Protein AF-X0X531-F1 (afdb_monomer_lite)

InterPro domains:
  IPR029044 Nucleotide-diphospho-sugar transferases [G3DSA:3.90.550.10] (37-246)
  IPR029044 Nucleotide-diphospho-sugar transferases [SSF53448] (25-239)

Secondary structure (DSSP, 8-state):
-HHHHHHHHHHHTT-B-TTSPBPP---TTSHHHHHHHHHHHHTT----SSSHHHHHHHHHHHHHHHT--SEEEE--TTBSS--HHHHHHHHHHHH-TTT--SEEEEE---BSSSB--HIIIIIIHHHHHHHHHHH---HHHHHHHT-S-TT-S-EEEEHHHHHHS---SSTTHHHHHHHHHHHHS-GGGEEEEE--SS--BPPPPP-SS-TTSHHHHHHHHHHHHHHHHHHHTT----HHHHHHHHHHHHHH-

pLDDT: mean 89.72, std 8.33, range [57.16, 98.25]

Sequence (253 aa):
RRDEFEEMCAAFEGVRTMAGEPVTLLWNGGPGMQELYSRLASEGLDAGEDGKGRSAWIAFGYVLSSNLSRVIAVHDCDIRDYDRELLARLCFPIANPNLNYEFAKGYYGRVADRLYGRVTRLFMTPLLRAMKSVLGSIPLLEFLDSFRFPLAGECAMTTDLARSTRIPSDWGLEVGMLAEVYRNCSLKRICQVELVDNYDHKHQDLCEDDVSQGLHRMVSDIGASLIRNLASYGVQFDAGFLHSLRVAYVRLA

Foldseek 3Di:
DVVVQVVVCVVQVPPADPVRHGDDDDDCPDPVNVVVQVVCVVVVNHLDDDDDQSVVVVVLVVCLVVPPDFKDKWADPFWDPDDPLLVVQQCVCVVDVVNQAFKEAEDEFADDVHGDPCCVPQPVLLLLVLCCVLVPDDPLSVQCNPDPCLLHRTMMGTSVLSVQFPQGSDLLRSVSRSLRCVVRDDPSNYYYTHRDHHTDGDDWDDPPPDCCDTPNVSSVRNVVSVVVSVVVVVDDDDPVSVVSSVVSSVVSD

Organism: NCBI:txid412755

Structure (mmCIF, N/CA/C/O backbone):
data_AF-X0X531-F1
#
_entry.id   AF-X0X531-F1
#
loop_
_atom_site.group_PDB
_atom_site.id
_atom_site.type_symbol
_atom_site.label_atom_id
_atom_site.label_alt_id
_atom_site.label_comp_id
_atom_site.label_asym_id
_atom_site.label_entity_id
_atom_site.label_seq_id
_atom_site.pdbx_PDB_ins_code
_atom_site.Cartn_x
_atom_site.Cartn_y
_atom_site.Cartn_z
_atom_site.occupancy
_atom_site.B_iso_or_equiv
_atom_site.auth_seq_id
_atom_site.auth_comp_id
_atom_site.auth_asym_id
_atom_site.auth_atom_id
_atom_site.pdbx_PDB_model_num
ATOM 1 N N . ARG A 1 1 ? 20.649 -10.370 -4.529 1.00 83.00 1 ARG A N 1
ATOM 2 C CA . ARG A 1 1 ? 22.080 -10.646 -4.819 1.00 83.00 1 ARG A CA 1
ATOM 3 C C . ARG A 1 1 ? 22.349 -10.323 -6.298 1.00 83.00 1 ARG A C 1
ATOM 5 O O . ARG A 1 1 ? 21.399 -9.947 -6.975 1.00 83.00 1 ARG A O 1
ATOM 12 N N . ARG A 1 2 ? 23.604 -10.292 -6.778 1.00 90.38 2 ARG A N 1
ATOM 13 C CA . ARG A 1 2 ? 23.912 -9.841 -8.158 1.00 90.38 2 ARG A CA 1
ATOM 14 C C . ARG A 1 2 ? 23.417 -10.832 -9.216 1.00 90.38 2 ARG A C 1
ATOM 16 O O . ARG A 1 2 ? 22.813 -10.419 -10.192 1.00 90.38 2 ARG A O 1
ATOM 23 N N . ASP A 1 3 ? 23.646 -12.110 -8.962 1.00 93.44 3 ASP A N 1
ATOM 24 C CA . ASP A 1 3 ? 23.110 -13.258 -9.695 1.00 93.44 3 ASP A CA 1
ATOM 25 C C . ASP A 1 3 ? 21.587 -13.179 -9.879 1.00 93.44 3 ASP A C 1
ATOM 27 O O . ASP A 1 3 ? 21.107 -13.236 -11.004 1.00 93.44 3 ASP A O 1
ATOM 31 N N . GLU A 1 4 ? 20.833 -12.939 -8.801 1.00 90.50 4 GLU A N 1
ATOM 32 C CA . GLU A 1 4 ? 19.367 -12.789 -8.870 1.00 90.50 4 GLU A CA 1
ATOM 33 C C . GLU A 1 4 ? 18.946 -11.593 -9.746 1.00 90.50 4 GLU A C 1
ATOM 35 O O . GLU A 1 4 ? 17.938 -11.647 -10.445 1.00 90.50 4 GLU A O 1
ATOM 40 N N . PHE A 1 5 ? 19.708 -10.494 -9.724 1.00 92.56 5 PHE A N 1
ATOM 41 C CA . PHE A 1 5 ? 19.427 -9.339 -10.579 1.00 92.56 5 PHE A CA 1
ATOM 42 C C . PHE A 1 5 ? 19.716 -9.638 -12.055 1.00 92.56 5 PHE A C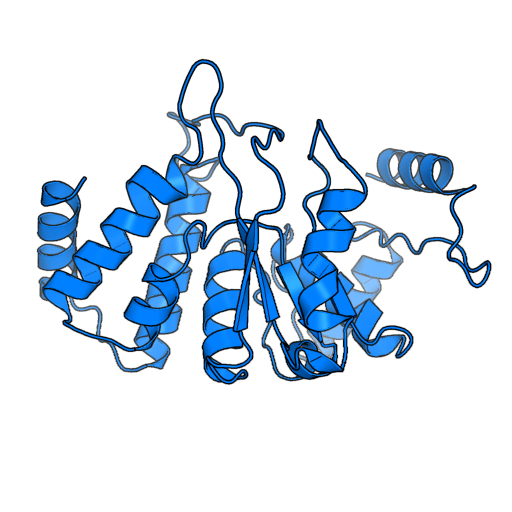 1
ATOM 44 O O . PHE A 1 5 ? 18.922 -9.273 -12.918 1.00 92.56 5 PHE A O 1
ATOM 51 N N . GLU A 1 6 ? 20.824 -10.318 -12.349 1.00 94.75 6 GLU A N 1
ATOM 52 C CA . GLU A 1 6 ? 21.181 -10.739 -13.708 1.00 94.75 6 GLU A CA 1
ATOM 53 C C . GLU A 1 6 ? 20.155 -11.736 -14.275 1.00 94.75 6 GLU A C 1
ATOM 55 O O . GLU A 1 6 ? 19.754 -11.606 -15.432 1.00 94.75 6 GLU A O 1
ATOM 60 N N . GLU A 1 7 ? 19.649 -12.655 -13.447 1.00 95.19 7 GLU A N 1
ATOM 61 C CA . GLU A 1 7 ? 18.548 -13.558 -13.799 1.00 95.19 7 GLU A CA 1
ATOM 62 C C . GLU A 1 7 ? 17.269 -12.786 -14.159 1.00 95.19 7 GLU A C 1
ATOM 64 O O . GLU A 1 7 ? 16.657 -13.050 -15.195 1.00 95.19 7 GLU A O 1
ATOM 69 N N . MET A 1 8 ? 16.889 -11.784 -13.357 1.00 93.56 8 MET A N 1
ATOM 70 C CA . MET A 1 8 ? 15.730 -10.938 -13.666 1.00 93.56 8 MET A CA 1
ATOM 71 C C . MET A 1 8 ? 15.934 -10.130 -14.954 1.00 93.56 8 MET A C 1
ATOM 73 O O . MET A 1 8 ? 15.018 -10.040 -15.769 1.00 93.56 8 MET A O 1
ATOM 77 N N . CYS A 1 9 ? 17.126 -9.575 -15.186 1.00 94.38 9 CYS A N 1
ATOM 78 C CA . CYS A 1 9 ? 17.444 -8.888 -16.440 1.00 94.38 9 CYS A CA 1
ATOM 79 C C . CYS A 1 9 ? 17.244 -9.801 -17.655 1.00 94.38 9 CYS A C 1
ATOM 81 O O . CYS A 1 9 ? 16.613 -9.383 -18.625 1.00 94.38 9 CYS A O 1
ATOM 83 N N . ALA A 1 10 ? 17.717 -11.049 -17.582 1.00 95.56 10 ALA A N 1
ATOM 84 C CA . ALA A 1 10 ? 17.520 -12.033 -18.643 1.00 95.56 10 ALA A CA 1
ATOM 85 C C . ALA A 1 10 ? 16.032 -12.381 -18.834 1.00 95.56 10 ALA A C 1
ATOM 87 O O . ALA A 1 10 ? 15.542 -12.413 -19.962 1.00 95.56 10 ALA A O 1
ATOM 88 N N . ALA A 1 11 ? 15.283 -12.569 -17.742 1.00 94.25 11 ALA A N 1
ATOM 89 C CA . ALA A 1 11 ? 13.854 -12.878 -17.798 1.00 94.25 11 ALA A CA 1
ATOM 90 C C . ALA A 1 11 ? 13.023 -11.772 -18.484 1.00 94.25 11 ALA A C 1
ATOM 92 O O . ALA A 1 11 ? 12.041 -12.069 -19.166 1.00 94.25 11 ALA A O 1
ATOM 93 N N . PHE A 1 12 ? 13.424 -10.504 -18.341 1.00 94.38 12 PHE A N 1
ATOM 94 C CA . PHE A 1 12 ? 12.723 -9.352 -18.920 1.00 94.38 12 PHE A CA 1
ATOM 95 C C . PHE A 1 12 ? 13.335 -8.817 -20.227 1.00 94.38 12 PHE A C 1
ATOM 97 O O . PHE A 1 12 ? 12.789 -7.875 -20.807 1.00 94.38 12 PHE A O 1
ATOM 104 N N . GLU A 1 13 ? 14.409 -9.419 -20.750 1.00 92.94 13 GLU A N 1
ATOM 105 C CA . GLU A 1 13 ? 15.151 -8.912 -21.917 1.00 92.94 13 GLU A CA 1
ATOM 106 C C . GLU A 1 13 ? 14.275 -8.733 -23.167 1.00 92.94 13 GLU A C 1
ATOM 108 O O . GLU A 1 13 ? 14.486 -7.794 -23.935 1.00 92.94 13 GLU A O 1
ATOM 113 N N . GLY A 1 14 ? 13.264 -9.584 -23.367 1.00 93.12 14 GLY A N 1
ATOM 114 C CA . GLY A 1 14 ? 12.325 -9.511 -24.495 1.00 93.12 14 GLY A CA 1
ATOM 115 C C . GLY A 1 14 ? 11.038 -8.725 -24.220 1.00 93.12 14 GLY A C 1
ATOM 116 O O . GLY A 1 14 ? 10.251 -8.496 -25.137 1.00 93.12 14 GLY A O 1
ATOM 117 N N . VAL A 1 15 ? 10.798 -8.307 -22.975 1.00 93.25 15 VAL A N 1
ATOM 118 C CA . VAL A 1 15 ? 9.549 -7.645 -22.582 1.00 93.25 15 VAL A CA 1
ATOM 119 C C . VAL A 1 15 ? 9.623 -6.163 -22.928 1.00 93.25 15 VAL A C 1
ATOM 121 O O . VAL A 1 15 ? 10.581 -5.466 -22.585 1.00 93.25 15 VAL A O 1
ATOM 124 N N . ARG A 1 16 ? 8.609 -5.670 -23.639 1.00 92.62 16 ARG A N 1
ATOM 125 C CA . ARG A 1 16 ? 8.525 -4.278 -24.086 1.00 92.62 16 ARG A CA 1
ATOM 126 C C . ARG A 1 16 ? 7.182 -3.678 -23.717 1.00 92.62 16 ARG A C 1
ATOM 128 O O . ARG A 1 16 ? 6.161 -4.365 -23.707 1.00 92.62 16 ARG A O 1
ATOM 135 N N . THR A 1 17 ? 7.188 -2.380 -23.444 1.00 88.69 17 THR A N 1
ATOM 136 C CA . THR A 1 17 ? 5.955 -1.594 -23.380 1.00 88.69 17 THR A CA 1
ATOM 137 C C . THR A 1 17 ? 5.313 -1.504 -24.767 1.00 88.69 17 THR A C 1
ATOM 139 O O . THR A 1 17 ? 5.951 -1.773 -25.786 1.00 88.69 17 THR A O 1
ATOM 142 N N . MET A 1 18 ? 4.062 -1.043 -24.831 1.00 86.56 18 MET A N 1
ATOM 143 C CA . MET A 1 18 ? 3.390 -0.767 -26.110 1.00 86.56 18 MET A CA 1
ATOM 144 C C . MET A 1 18 ? 4.130 0.272 -26.970 1.00 86.56 18 MET A C 1
ATOM 146 O O . MET A 1 18 ? 3.982 0.266 -28.187 1.00 86.56 18 MET A O 1
ATOM 150 N N . ALA A 1 19 ? 4.926 1.150 -26.349 1.00 87.50 19 ALA A N 1
ATOM 151 C CA . ALA A 1 19 ? 5.756 2.137 -27.037 1.00 87.50 19 ALA A CA 1
ATOM 152 C C . ALA A 1 19 ? 7.124 1.579 -27.480 1.00 87.50 19 ALA A C 1
ATOM 154 O O . ALA A 1 19 ? 7.904 2.299 -28.091 1.00 87.50 19 ALA A O 1
ATOM 155 N N . GLY A 1 20 ? 7.428 0.311 -27.183 1.00 91.94 20 GLY A N 1
ATOM 156 C CA . GLY A 1 20 ? 8.711 -0.315 -27.509 1.00 91.94 20 GLY A CA 1
ATOM 157 C C . GLY A 1 20 ? 9.820 -0.073 -26.481 1.00 91.94 20 GLY A C 1
ATOM 158 O O . GLY A 1 20 ? 10.929 -0.563 -26.678 1.00 91.94 20 GLY A O 1
ATOM 159 N N . GLU A 1 21 ? 9.537 0.622 -25.378 1.00 90.69 21 GLU A N 1
ATOM 160 C CA . GLU A 1 21 ? 10.506 0.839 -24.293 1.00 90.69 21 GLU A CA 1
ATOM 161 C C . GLU A 1 21 ? 10.768 -0.457 -23.501 1.00 90.69 21 GLU A C 1
ATOM 163 O O . GLU A 1 21 ? 9.834 -1.252 -23.313 1.00 90.69 21 GLU A O 1
ATOM 168 N N . PRO A 1 22 ? 12.002 -0.689 -23.016 1.00 92.38 22 PRO A N 1
ATOM 169 C CA . PRO A 1 22 ? 12.329 -1.837 -22.175 1.00 92.38 22 PRO A CA 1
ATOM 170 C C . PRO A 1 22 ? 11.742 -1.711 -20.761 1.00 92.38 22 PRO A C 1
ATOM 172 O O . PRO A 1 22 ? 11.388 -0.628 -20.292 1.00 92.38 22 PRO A O 1
ATOM 175 N N . VAL A 1 23 ? 11.671 -2.839 -20.054 1.00 92.69 23 VAL A N 1
ATOM 176 C CA . VAL A 1 23 ? 11.336 -2.860 -18.624 1.00 92.69 23 VAL A CA 1
ATOM 177 C C . VAL A 1 23 ? 12.472 -2.229 -17.821 1.00 92.69 23 VAL A C 1
ATOM 179 O O . VAL A 1 23 ? 13.644 -2.507 -18.064 1.00 92.69 23 VAL A O 1
ATOM 182 N N . THR A 1 24 ? 12.125 -1.406 -16.832 1.00 92.94 24 THR A N 1
ATOM 183 C CA . THR A 1 24 ? 13.102 -0.904 -15.861 1.00 92.94 24 THR A CA 1
ATOM 184 C C . THR A 1 24 ? 13.147 -1.814 -14.644 1.00 92.94 24 THR A C 1
ATOM 186 O O . THR A 1 24 ? 12.133 -2.020 -13.981 1.00 92.94 24 THR A O 1
ATOM 189 N N . LEU A 1 25 ? 14.339 -2.318 -14.329 1.00 93.62 25 LEU A N 1
ATOM 190 C CA . LEU A 1 25 ? 14.606 -3.112 -13.135 1.00 93.62 25 LEU A CA 1
ATOM 191 C C . LEU A 1 25 ? 15.463 -2.300 -12.161 1.00 93.62 25 LEU A C 1
ATOM 193 O O . LEU A 1 25 ? 16.518 -1.786 -12.529 1.00 93.62 25 LEU A O 1
ATOM 197 N N . LEU A 1 26 ? 15.017 -2.198 -10.909 1.00 93.81 26 LEU A N 1
ATOM 198 C CA . LEU A 1 26 ? 15.729 -1.482 -9.850 1.00 93.81 26 LEU A CA 1
ATOM 199 C C . LEU A 1 26 ? 16.421 -2.483 -8.921 1.00 93.81 26 LEU A C 1
ATOM 201 O O . LEU A 1 26 ? 15.768 -3.203 -8.164 1.00 93.81 26 LEU A O 1
ATOM 205 N N . TRP A 1 27 ? 17.755 -2.521 -8.947 1.00 94.50 27 TRP A N 1
ATOM 206 C CA . TRP A 1 27 ? 18.531 -3.356 -8.030 1.00 94.50 27 TRP A CA 1
ATOM 207 C C . TRP A 1 27 ? 18.800 -2.616 -6.719 1.00 94.50 27 TRP A C 1
ATOM 209 O O . TRP A 1 27 ? 19.840 -1.982 -6.562 1.00 94.50 27 TRP A O 1
ATOM 219 N N . ASN A 1 28 ? 17.879 -2.712 -5.757 1.00 92.25 28 ASN A N 1
ATOM 220 C CA . ASN A 1 28 ? 17.971 -1.982 -4.480 1.00 92.25 28 ASN A CA 1
ATOM 221 C C . ASN A 1 28 ? 19.278 -2.237 -3.705 1.00 92.25 28 ASN A C 1
ATOM 223 O O . ASN A 1 28 ? 19.829 -1.319 -3.105 1.00 92.25 28 ASN A O 1
ATOM 227 N N . GLY A 1 29 ? 19.812 -3.460 -3.748 1.00 91.56 29 GLY A N 1
ATOM 228 C CA . GLY A 1 29 ? 21.106 -3.797 -3.137 1.00 91.56 29 GLY A CA 1
ATOM 229 C C . GLY A 1 29 ? 22.331 -3.470 -4.001 1.00 91.56 29 GLY A C 1
ATOM 230 O O . GLY A 1 29 ? 23.455 -3.731 -3.583 1.00 91.56 29 GLY A O 1
ATOM 231 N N . GLY A 1 30 ? 22.132 -2.960 -5.217 1.00 94.12 30 GLY A N 1
ATOM 232 C CA . GLY A 1 30 ? 23.195 -2.670 -6.172 1.00 94.12 30 GLY A CA 1
ATOM 233 C C . GLY A 1 30 ? 23.947 -1.376 -5.856 1.00 94.12 30 GLY A C 1
ATOM 234 O O . GLY A 1 30 ? 23.397 -0.483 -5.211 1.00 94.12 30 GLY A O 1
ATOM 235 N N . PRO A 1 31 ? 25.187 -1.224 -6.355 1.00 94.81 31 PRO A N 1
ATOM 236 C CA . PRO A 1 31 ? 26.053 -0.094 -6.014 1.00 94.81 31 PRO A CA 1
ATOM 237 C C . PRO A 1 31 ? 25.423 1.269 -6.335 1.00 94.81 31 PRO A C 1
ATOM 239 O O . PRO A 1 31 ? 25.468 2.164 -5.498 1.00 94.81 31 PRO A O 1
ATOM 242 N N . GLY A 1 32 ? 24.758 1.407 -7.488 1.00 93.75 32 GLY A N 1
ATOM 243 C CA . GLY A 1 32 ? 24.090 2.661 -7.860 1.00 93.75 32 GLY A CA 1
ATOM 244 C C . GLY A 1 32 ? 22.930 3.036 -6.930 1.00 93.75 32 GLY A C 1
ATOM 245 O O . GLY A 1 32 ? 22.737 4.209 -6.622 1.00 93.75 32 GLY A O 1
ATOM 246 N N . MET A 1 33 ? 22.190 2.047 -6.418 1.00 94.75 33 MET A N 1
ATOM 247 C CA . MET A 1 33 ? 21.126 2.294 -5.441 1.00 94.75 33 MET A CA 1
ATOM 248 C C . MET A 1 33 ? 21.684 2.627 -4.058 1.00 94.75 33 MET A C 1
ATOM 250 O O . MET A 1 33 ? 21.146 3.503 -3.391 1.00 94.75 33 MET A O 1
ATOM 254 N N . GLN A 1 34 ? 22.784 1.994 -3.642 1.00 95.00 34 GLN A N 1
ATOM 255 C CA . GLN A 1 34 ? 23.463 2.335 -2.386 1.00 95.00 34 GLN A CA 1
ATOM 256 C C . GLN A 1 34 ? 24.021 3.766 -2.406 1.00 95.00 34 GLN A C 1
ATOM 258 O O . GLN A 1 34 ? 23.905 4.496 -1.419 1.00 95.00 34 GLN A O 1
ATOM 263 N N . GLU A 1 35 ? 24.560 4.205 -3.545 1.00 96.19 35 GLU A N 1
ATOM 264 C CA . GLU A 1 35 ? 24.967 5.598 -3.742 1.00 96.19 35 GLU A CA 1
ATOM 265 C C . GLU A 1 35 ? 23.763 6.548 -3.668 1.00 96.19 35 GLU A C 1
ATOM 267 O O . GLU A 1 35 ? 23.822 7.566 -2.976 1.00 96.19 35 GLU A O 1
ATOM 272 N N . LEU A 1 36 ? 22.645 6.199 -4.315 1.00 95.44 36 LEU A N 1
ATOM 273 C CA . LEU A 1 36 ? 21.412 6.982 -4.232 1.00 95.44 36 LEU A CA 1
ATOM 274 C C . LEU A 1 36 ? 20.909 7.101 -2.788 1.00 95.44 36 LEU A C 1
ATOM 276 O O . LEU A 1 36 ? 20.610 8.209 -2.353 1.00 95.44 36 LEU A O 1
ATOM 280 N N . TYR A 1 37 ? 20.860 6.003 -2.028 1.00 95.38 37 TYR A N 1
ATOM 281 C CA . TYR A 1 37 ? 20.475 6.040 -0.614 1.00 95.38 37 TYR A CA 1
ATOM 282 C C . TYR A 1 37 ? 21.390 6.948 0.207 1.00 95.38 37 TYR A C 1
ATOM 284 O O . TYR A 1 37 ? 20.901 7.748 1.001 1.00 95.38 37 TYR A O 1
ATOM 292 N N . SER A 1 38 ? 22.703 6.883 -0.028 1.00 95.31 38 SER A N 1
ATOM 293 C CA . SER A 1 38 ? 23.679 7.737 0.661 1.00 95.31 38 SER A CA 1
ATOM 294 C C . SER A 1 38 ? 23.434 9.222 0.372 1.00 95.31 38 SER A C 1
ATOM 296 O O . SER A 1 38 ? 23.456 10.045 1.286 1.00 95.31 38 SER A O 1
ATOM 298 N N . ARG A 1 39 ? 23.141 9.564 -0.890 1.00 96.12 39 ARG A N 1
ATOM 299 C CA . ARG A 1 39 ? 22.814 10.937 -1.307 1.00 96.12 39 ARG A CA 1
ATOM 300 C C . ARG A 1 39 ? 21.494 11.420 -0.712 1.00 96.12 39 ARG A C 1
ATOM 302 O O . ARG A 1 39 ? 21.415 12.540 -0.222 1.00 96.12 39 ARG A O 1
ATOM 309 N N . LEU A 1 40 ? 20.464 10.580 -0.733 1.00 94.50 40 LEU A N 1
ATOM 310 C CA . LEU A 1 40 ? 19.173 10.897 -0.130 1.00 94.50 40 LEU A CA 1
ATOM 311 C C . LEU A 1 40 ? 19.320 11.166 1.375 1.00 94.50 40 LEU A C 1
ATOM 313 O O . LEU A 1 40 ? 18.828 12.180 1.865 1.00 94.50 40 LEU A O 1
ATOM 317 N N . ALA A 1 41 ? 20.080 10.329 2.084 1.00 94.06 41 ALA A N 1
ATOM 318 C CA . ALA A 1 41 ? 20.372 10.523 3.500 1.00 94.06 41 ALA A CA 1
ATOM 319 C C . ALA A 1 41 ? 21.131 11.837 3.770 1.00 94.06 41 ALA A C 1
ATOM 321 O O . ALA A 1 41 ? 20.785 12.548 4.713 1.00 94.06 41 ALA A O 1
ATOM 322 N N . SER A 1 42 ? 22.111 12.209 2.932 1.00 96.06 42 SER A N 1
ATOM 323 C CA . SER A 1 42 ? 22.837 13.483 3.092 1.00 96.06 42 SER A CA 1
ATOM 324 C C . SER A 1 42 ? 21.964 14.724 2.883 1.00 96.06 42 SER A C 1
ATOM 326 O O . SER A 1 42 ? 22.258 15.771 3.450 1.00 96.06 42 SER A O 1
ATOM 328 N N . GLU A 1 43 ? 20.876 14.597 2.122 1.00 95.88 43 GLU A N 1
ATOM 329 C CA . GLU A 1 43 ? 19.886 15.659 1.886 1.00 95.88 43 GLU A CA 1
ATOM 330 C C . GLU A 1 43 ? 18.721 15.623 2.901 1.00 95.88 43 GLU A C 1
ATOM 332 O O . GLU A 1 43 ? 17.735 16.344 2.758 1.00 95.88 43 GLU A O 1
ATOM 337 N N . GLY A 1 44 ? 18.800 14.773 3.934 1.00 92.81 44 GLY A N 1
ATOM 338 C CA . GLY A 1 44 ? 17.761 14.641 4.962 1.00 92.81 44 GLY A CA 1
ATOM 339 C C . GLY A 1 44 ? 16.525 13.843 4.528 1.00 92.81 44 GLY A C 1
ATOM 340 O O . GLY A 1 44 ? 15.483 13.928 5.177 1.00 92.81 44 GLY A O 1
ATOM 341 N N . LEU A 1 45 ? 16.626 13.065 3.447 1.00 90.38 45 LEU A N 1
ATOM 342 C CA . LEU A 1 45 ? 15.565 12.220 2.894 1.00 90.38 45 LEU A CA 1
ATOM 343 C C . LEU A 1 45 ? 15.879 10.732 3.099 1.00 90.38 45 LEU A C 1
ATOM 345 O O . LEU A 1 45 ? 15.998 9.977 2.138 1.00 90.38 45 LEU A O 1
ATOM 349 N N . ASP A 1 46 ? 16.035 10.295 4.348 1.00 87.75 46 ASP A N 1
ATOM 350 C CA . ASP A 1 46 ? 16.302 8.884 4.640 1.00 87.75 46 ASP A CA 1
ATOM 351 C C . ASP A 1 46 ? 15.165 7.974 4.129 1.00 87.75 46 ASP A C 1
ATOM 353 O O . ASP A 1 46 ? 13.995 8.143 4.482 1.00 87.75 46 ASP A O 1
ATOM 357 N N . ALA A 1 47 ? 15.523 6.999 3.288 1.00 85.44 47 ALA A N 1
ATOM 358 C CA . ALA A 1 47 ? 14.601 6.025 2.709 1.00 85.44 47 ALA A CA 1
ATOM 359 C C . ALA A 1 47 ? 14.245 4.884 3.686 1.00 85.44 47 ALA A C 1
ATOM 361 O O . ALA A 1 47 ? 13.403 4.040 3.366 1.00 85.44 47 ALA A O 1
ATOM 362 N N . GLY A 1 48 ? 14.860 4.857 4.872 1.00 85.50 48 GLY A N 1
ATOM 363 C CA . GLY A 1 48 ? 14.603 3.892 5.935 1.00 85.50 48 GLY A CA 1
ATOM 364 C C . GLY A 1 48 ? 15.368 2.576 5.782 1.00 85.50 48 GLY A C 1
ATOM 365 O O . GLY A 1 48 ? 16.313 2.443 4.996 1.00 85.50 48 GLY A O 1
ATOM 366 N N . GLU A 1 49 ? 14.954 1.583 6.567 1.00 86.25 49 GLU A N 1
ATOM 367 C CA . GLU A 1 49 ? 15.578 0.258 6.606 1.00 86.25 49 GLU A CA 1
ATOM 368 C C . GLU A 1 49 ? 15.325 -0.567 5.337 1.00 86.25 49 GLU A C 1
ATOM 370 O O . GLU A 1 49 ? 14.446 -0.273 4.525 1.00 86.25 49 GLU A O 1
ATOM 375 N N . ASP A 1 50 ? 16.110 -1.631 5.158 1.00 86.19 50 ASP A N 1
ATOM 376 C CA . ASP A 1 50 ? 15.901 -2.557 4.049 1.00 86.19 50 ASP A CA 1
ATOM 377 C C . ASP A 1 50 ? 14.596 -3.342 4.187 1.00 86.19 50 ASP A C 1
ATOM 379 O O . ASP A 1 50 ? 14.265 -3.854 5.257 1.00 86.19 50 ASP A O 1
ATOM 383 N N . GLY A 1 51 ? 13.857 -3.461 3.083 1.00 85.12 51 GLY A N 1
ATOM 384 C CA . GLY A 1 51 ? 12.587 -4.175 3.069 1.00 85.12 51 GLY A CA 1
ATOM 385 C C . GLY A 1 51 ? 11.645 -3.771 1.939 1.00 85.12 51 GLY A C 1
ATOM 386 O O . GLY A 1 51 ? 11.979 -2.981 1.047 1.00 85.12 51 GLY A O 1
ATOM 387 N N . LYS A 1 52 ? 10.430 -4.338 1.993 1.00 84.25 52 LYS A N 1
ATOM 388 C CA . LYS A 1 52 ? 9.360 -4.115 1.007 1.00 84.25 52 LYS A CA 1
ATOM 389 C C . LYS A 1 52 ? 8.971 -2.638 0.924 1.00 84.25 52 LYS A C 1
ATOM 391 O O . LYS A 1 52 ? 8.864 -2.112 -0.178 1.00 84.25 52 LYS A O 1
ATOM 396 N N . GLY A 1 53 ? 8.816 -1.965 2.065 1.00 86.50 53 GLY A N 1
ATOM 397 C CA . GLY A 1 53 ? 8.406 -0.562 2.102 1.00 86.50 53 GLY A CA 1
ATOM 398 C C . GLY A 1 53 ? 9.428 0.376 1.452 1.00 86.50 53 GLY A C 1
ATOM 399 O O . GLY A 1 53 ? 9.055 1.131 0.559 1.00 86.50 53 GLY A O 1
ATOM 400 N N . ARG A 1 54 ? 10.725 0.285 1.790 1.00 90.31 54 ARG A N 1
ATOM 401 C CA . ARG A 1 54 ? 11.784 1.063 1.112 1.00 90.31 54 ARG A CA 1
ATOM 402 C C . ARG A 1 54 ? 11.851 0.775 -0.387 1.00 90.31 54 ARG A C 1
ATOM 404 O O . ARG A 1 54 ? 11.964 1.700 -1.189 1.00 90.31 54 ARG A O 1
ATOM 411 N N . SER A 1 55 ? 11.735 -0.499 -0.767 1.00 91.38 55 SER A N 1
ATOM 412 C CA . SER A 1 55 ? 11.714 -0.911 -2.176 1.00 91.38 55 SER A CA 1
ATOM 413 C C . SER A 1 55 ? 10.540 -0.282 -2.932 1.00 91.38 55 SER A C 1
ATOM 415 O O . SER A 1 55 ? 10.724 0.241 -4.030 1.00 91.38 55 SER A O 1
ATOM 417 N N . ALA A 1 56 ? 9.347 -0.285 -2.330 1.00 91.38 56 ALA A N 1
ATOM 418 C CA . ALA A 1 56 ? 8.171 0.370 -2.884 1.00 91.38 56 ALA A CA 1
ATOM 419 C C . ALA A 1 56 ? 8.378 1.887 -2.968 1.00 91.38 56 ALA A C 1
ATOM 421 O O . ALA A 1 56 ? 8.180 2.463 -4.032 1.00 91.38 56 ALA A O 1
ATOM 422 N N . TRP A 1 57 ? 8.837 2.531 -1.892 1.00 91.81 57 TRP A N 1
ATOM 423 C CA . TRP A 1 57 ? 9.081 3.975 -1.844 1.00 91.81 57 TRP A CA 1
ATOM 424 C C . TRP A 1 57 ? 10.000 4.451 -2.979 1.00 91.81 57 TRP A C 1
ATOM 426 O O . TRP A 1 57 ? 9.668 5.400 -3.693 1.00 91.81 57 TRP A O 1
ATOM 436 N N . ILE A 1 58 ? 11.099 3.730 -3.226 1.00 94.00 58 ILE A N 1
ATOM 437 C CA . ILE A 1 58 ? 11.994 3.990 -4.360 1.00 94.00 58 ILE A CA 1
ATOM 438 C C . ILE A 1 58 ? 11.293 3.792 -5.704 1.00 94.00 58 ILE A C 1
ATOM 440 O O . ILE A 1 58 ? 11.435 4.637 -6.588 1.00 94.00 58 ILE A O 1
ATOM 444 N N . ALA A 1 59 ? 10.528 2.711 -5.875 1.00 94.31 59 ALA A N 1
ATOM 445 C CA . ALA A 1 59 ? 9.806 2.455 -7.119 1.00 94.31 59 ALA A CA 1
ATOM 446 C C . ALA A 1 59 ? 8.786 3.566 -7.426 1.00 94.31 59 ALA A C 1
ATOM 448 O O . ALA A 1 59 ? 8.710 4.041 -8.560 1.00 94.31 59 ALA A O 1
ATOM 449 N N . PHE A 1 60 ? 8.060 4.047 -6.414 1.00 94.62 60 PHE A N 1
ATOM 450 C CA . PHE A 1 60 ? 7.186 5.211 -6.547 1.00 94.62 60 PHE A CA 1
ATOM 451 C C . PHE A 1 60 ? 7.977 6.464 -6.936 1.00 94.62 60 PHE A C 1
ATOM 453 O O . PHE A 1 60 ? 7.592 7.150 -7.882 1.00 94.62 60 PHE A O 1
ATOM 460 N N . GLY A 1 61 ? 9.108 6.738 -6.279 1.00 94.12 61 GLY A N 1
ATOM 461 C CA . GLY A 1 61 ? 9.993 7.854 -6.630 1.00 94.12 61 GLY A CA 1
ATOM 462 C C . GLY A 1 61 ? 10.489 7.794 -8.080 1.00 94.12 61 GLY A C 1
ATOM 463 O O . GLY A 1 61 ? 10.454 8.797 -8.797 1.00 94.12 61 GLY A O 1
ATOM 464 N N . TYR A 1 62 ? 10.876 6.608 -8.554 1.00 95.00 62 TYR A N 1
ATOM 465 C CA . TYR A 1 62 ? 11.247 6.380 -9.949 1.00 95.00 62 TYR A CA 1
ATOM 466 C C . TYR A 1 62 ? 10.089 6.703 -10.905 1.00 95.00 62 TYR A C 1
ATOM 468 O O . TYR A 1 62 ? 10.249 7.509 -11.822 1.00 95.00 62 TYR A O 1
ATOM 476 N N . VAL A 1 63 ? 8.892 6.157 -10.664 1.00 95.62 63 VAL A N 1
ATOM 477 C CA . VAL A 1 63 ? 7.730 6.429 -11.526 1.00 95.62 63 VAL A CA 1
ATOM 478 C C . VAL A 1 63 ? 7.388 7.922 -11.536 1.00 95.62 63 VAL A C 1
ATOM 480 O O . VAL A 1 63 ? 7.185 8.500 -12.605 1.00 95.62 63 VAL A O 1
ATOM 483 N N . LEU A 1 64 ? 7.389 8.573 -10.371 1.00 95.88 64 LEU A N 1
ATOM 484 C CA . LEU A 1 64 ? 7.086 9.999 -10.236 1.00 95.88 64 LEU A CA 1
ATOM 485 C C . LEU A 1 64 ? 8.123 10.909 -10.904 1.00 95.88 64 LEU A C 1
ATOM 487 O O . LEU A 1 64 ? 7.746 11.956 -11.434 1.00 95.88 64 LEU A O 1
ATOM 491 N N . SER A 1 65 ? 9.404 10.532 -10.876 1.00 94.75 65 SER A N 1
ATOM 492 C CA . SER A 1 65 ? 10.488 11.284 -11.524 1.00 94.75 65 SER A CA 1
ATOM 493 C C . SER A 1 65 ? 10.520 11.088 -13.040 1.00 94.75 65 SER A C 1
ATOM 495 O O . SER A 1 65 ? 10.858 12.025 -13.761 1.00 94.75 65 SER A O 1
ATOM 497 N N . SER A 1 66 ? 10.097 9.919 -13.535 1.00 93.38 66 SER A N 1
ATOM 498 C CA . SER A 1 66 ? 10.014 9.647 -14.975 1.00 93.38 66 SER A CA 1
ATOM 499 C C . SER A 1 66 ? 8.985 10.531 -15.691 1.00 93.38 66 SER A C 1
ATOM 501 O O . SER A 1 66 ? 9.157 10.853 -16.862 1.00 93.38 66 SER A O 1
ATOM 503 N N . ASN A 1 67 ? 7.914 10.936 -14.993 1.00 93.25 67 ASN A N 1
ATOM 504 C CA . ASN A 1 67 ? 6.768 11.669 -15.550 1.00 93.25 67 ASN A CA 1
ATOM 505 C C . ASN A 1 67 ? 6.112 10.994 -16.775 1.00 93.25 67 ASN A C 1
ATOM 507 O O . ASN A 1 67 ? 5.459 11.664 -17.572 1.00 93.25 67 ASN A O 1
ATOM 511 N N . LEU A 1 68 ? 6.255 9.671 -16.914 1.00 91.94 68 LEU A N 1
ATOM 512 C CA . LEU A 1 68 ? 5.693 8.908 -18.036 1.00 91.94 68 LEU A CA 1
ATOM 513 C C . LEU A 1 68 ? 4.291 8.360 -17.743 1.00 91.94 68 LEU A C 1
ATOM 515 O O . LEU A 1 68 ? 3.457 8.251 -18.640 1.00 91.94 68 LEU A O 1
ATOM 519 N N . SER A 1 69 ? 4.023 8.011 -16.485 1.00 93.38 69 SER A N 1
ATOM 520 C CA . SER A 1 69 ? 2.799 7.311 -16.089 1.00 93.38 69 SER A CA 1
ATOM 521 C C . SER A 1 69 ? 1.782 8.252 -15.445 1.00 93.38 69 SER A C 1
ATOM 523 O O . SER A 1 69 ? 2.124 9.095 -14.620 1.00 93.38 69 SER A O 1
ATOM 525 N N . ARG A 1 70 ? 0.496 8.066 -15.768 1.00 94.88 70 ARG A N 1
ATOM 526 C CA . ARG A 1 70 ? -0.626 8.701 -15.046 1.00 94.88 70 ARG A CA 1
ATOM 527 C C . ARG A 1 70 ? -1.136 7.845 -13.884 1.00 94.88 70 ARG A C 1
ATOM 529 O O . ARG A 1 70 ? -1.667 8.370 -12.911 1.00 94.88 70 ARG A O 1
ATOM 536 N N . VAL A 1 71 ? -1.008 6.527 -14.010 1.00 96.44 71 VAL A N 1
ATOM 537 C CA . VAL A 1 71 ? -1.517 5.538 -13.056 1.00 96.44 71 VAL A CA 1
ATOM 538 C C . VAL A 1 71 ? -0.364 4.645 -12.626 1.00 96.44 71 VAL A C 1
ATOM 540 O O . VAL A 1 71 ? 0.426 4.212 -13.463 1.00 96.44 71 VAL A O 1
ATOM 543 N N . ILE A 1 72 ? -0.280 4.384 -11.327 1.00 97.12 72 ILE A N 1
ATOM 544 C CA . ILE A 1 72 ? 0.639 3.431 -10.713 1.00 97.12 72 ILE A CA 1
ATOM 545 C C . ILE A 1 72 ? -0.200 2.259 -10.220 1.00 97.12 72 ILE A C 1
ATOM 547 O O . ILE A 1 72 ? -1.184 2.481 -9.521 1.00 97.12 72 ILE A O 1
ATOM 551 N N . ALA A 1 73 ? 0.191 1.035 -10.559 1.00 96.44 73 ALA A N 1
ATOM 552 C CA . ALA A 1 73 ? -0.358 -0.182 -9.974 1.00 96.44 73 ALA A CA 1
ATOM 553 C C . ALA A 1 73 ? 0.767 -0.960 -9.291 1.00 96.44 73 ALA A C 1
ATOM 555 O O . ALA A 1 73 ? 1.873 -1.052 -9.823 1.00 96.44 73 ALA A O 1
ATOM 556 N N . VAL A 1 74 ? 0.479 -1.497 -8.110 1.00 94.25 74 VAL A N 1
ATOM 557 C CA . VAL A 1 74 ? 1.408 -2.277 -7.290 1.00 94.25 74 VAL A CA 1
ATOM 558 C C . VAL A 1 74 ? 0.812 -3.657 -7.096 1.00 94.25 74 VAL A C 1
ATOM 560 O O . VAL A 1 74 ? -0.347 -3.768 -6.701 1.00 94.25 74 VAL A O 1
ATOM 563 N N . HIS A 1 75 ? 1.593 -4.688 -7.400 1.00 92.06 75 HIS A N 1
ATOM 564 C CA . HIS A 1 75 ? 1.239 -6.093 -7.228 1.00 92.06 75 HIS A CA 1
ATOM 565 C C . HIS A 1 75 ? 2.373 -6.797 -6.494 1.00 92.06 75 HIS A C 1
ATOM 567 O O . HIS A 1 75 ? 3.540 -6.428 -6.666 1.00 92.06 75 HIS A O 1
ATOM 573 N N . ASP A 1 76 ? 2.041 -7.831 -5.726 1.00 87.94 76 ASP A N 1
ATOM 574 C CA . ASP A 1 76 ? 3.063 -8.736 -5.225 1.00 87.94 76 ASP A CA 1
ATOM 575 C C . ASP A 1 76 ? 3.662 -9.568 -6.382 1.00 87.94 76 ASP A C 1
ATOM 577 O O . ASP A 1 76 ? 2.988 -9.924 -7.351 1.00 87.94 76 ASP A O 1
ATOM 581 N N . CYS A 1 77 ? 4.960 -9.865 -6.301 1.00 86.81 77 CYS A N 1
ATOM 582 C CA . CYS A 1 77 ? 5.672 -10.645 -7.324 1.00 86.81 77 CYS A CA 1
ATOM 583 C C . CYS A 1 77 ? 5.593 -12.164 -7.093 1.00 86.81 77 CYS A C 1
ATOM 585 O O . CYS A 1 77 ? 6.192 -12.926 -7.846 1.00 86.81 77 CYS A O 1
ATOM 587 N N . ASP A 1 78 ? 4.912 -12.615 -6.037 1.00 84.25 78 ASP A N 1
ATOM 588 C CA . ASP A 1 78 ? 4.823 -14.022 -5.627 1.00 84.25 78 ASP A CA 1
ATOM 589 C C . ASP A 1 78 ? 3.437 -14.646 -5.874 1.00 84.25 78 ASP A C 1
ATOM 591 O O . ASP A 1 78 ? 3.106 -15.694 -5.306 1.00 84.25 78 ASP A O 1
ATOM 595 N N . ILE A 1 79 ? 2.644 -14.011 -6.741 1.00 86.62 79 ILE A N 1
ATOM 596 C CA . ILE A 1 79 ? 1.354 -14.504 -7.232 1.00 86.62 79 ILE A CA 1
ATOM 597 C C . ILE A 1 79 ? 1.605 -15.731 -8.102 1.00 86.62 79 ILE A C 1
ATOM 599 O O . ILE A 1 79 ? 2.347 -15.659 -9.082 1.00 86.62 79 ILE A O 1
ATOM 603 N N . ARG A 1 80 ? 0.982 -16.860 -7.758 1.00 85.00 80 ARG A N 1
ATOM 604 C CA . ARG A 1 80 ? 1.183 -18.117 -8.496 1.00 85.00 80 ARG A CA 1
ATOM 605 C C . ARG A 1 80 ? 0.299 -18.213 -9.730 1.00 85.00 80 ARG A C 1
ATOM 607 O O . ARG A 1 80 ? 0.779 -18.575 -10.799 1.00 85.00 80 ARG A O 1
ATOM 614 N N . ASP A 1 81 ? -0.959 -17.820 -9.583 1.00 82.06 81 ASP A N 1
ATOM 615 C CA . ASP A 1 81 ? -1.981 -17.939 -10.623 1.00 82.06 81 ASP A CA 1
ATOM 616 C C . ASP A 1 81 ? -2.265 -16.568 -11.252 1.00 82.06 81 ASP A C 1
ATOM 618 O O . ASP A 1 81 ? -3.377 -16.042 -11.199 1.00 82.06 81 ASP A O 1
ATOM 622 N N . TYR A 1 82 ? -1.221 -15.930 -11.787 1.00 87.69 82 TYR A N 1
ATOM 623 C CA . TYR A 1 82 ? -1.338 -14.576 -12.325 1.00 87.69 82 TYR A CA 1
ATOM 624 C C . TYR A 1 82 ? -2.127 -14.556 -13.642 1.00 87.69 82 TYR A C 1
ATOM 626 O O . TYR A 1 82 ? -1.675 -15.090 -14.656 1.00 87.69 82 TYR A O 1
ATOM 634 N N . ASP A 1 83 ? -3.258 -13.847 -13.654 1.00 89.12 83 ASP A N 1
ATOM 635 C CA . ASP A 1 83 ? -4.011 -13.525 -14.869 1.00 89.12 83 ASP A CA 1
ATOM 636 C C . ASP A 1 83 ? -3.876 -12.032 -15.216 1.00 89.12 83 ASP A C 1
ATOM 638 O O . ASP A 1 83 ? -3.918 -11.160 -14.346 1.00 89.12 83 ASP A O 1
ATOM 642 N N . ARG A 1 84 ? -3.753 -11.708 -16.510 1.00 90.81 84 ARG A N 1
ATOM 643 C CA . ARG A 1 84 ? -3.697 -10.316 -16.996 1.00 90.81 84 ARG A CA 1
ATOM 644 C C . ARG A 1 84 ? -4.946 -9.507 -16.621 1.00 90.81 84 ARG A C 1
ATOM 646 O O . ARG A 1 84 ? -4.874 -8.283 -16.500 1.00 90.81 84 ARG A O 1
ATOM 653 N N . GLU A 1 85 ? -6.083 -10.175 -16.454 1.00 93.12 85 GLU A N 1
ATOM 654 C CA . GLU A 1 85 ? -7.344 -9.587 -16.024 1.00 93.12 85 GLU A CA 1
ATOM 655 C C . GLU A 1 85 ? -7.229 -8.995 -14.618 1.00 93.12 85 GLU A C 1
ATOM 657 O O . GLU A 1 85 ? -7.825 -7.953 -14.355 1.00 93.12 85 GLU A O 1
ATOM 662 N N . LEU A 1 86 ? -6.392 -9.572 -13.751 1.00 92.56 86 LEU A N 1
ATOM 663 C CA . LEU A 1 86 ? -6.137 -9.062 -12.407 1.00 92.56 86 LEU A CA 1
ATOM 664 C C . LEU A 1 86 ? -5.631 -7.614 -12.451 1.00 92.56 86 LEU A C 1
ATOM 666 O O . LEU A 1 86 ? -6.185 -6.725 -11.800 1.00 92.56 86 LEU A O 1
ATOM 670 N N . LEU A 1 87 ? -4.621 -7.364 -13.289 1.00 93.69 87 LEU A N 1
ATOM 671 C CA . LEU A 1 87 ? -4.075 -6.026 -13.514 1.00 93.69 87 LEU A CA 1
ATOM 672 C C . LEU A 1 87 ? -5.087 -5.109 -14.205 1.00 93.69 87 LEU A C 1
ATOM 674 O O . LEU A 1 87 ? -5.232 -3.947 -13.824 1.00 93.69 87 LEU A O 1
ATOM 678 N N . ALA A 1 88 ? -5.795 -5.619 -15.217 1.00 95.44 88 ALA A N 1
ATOM 679 C CA . ALA A 1 88 ? -6.783 -4.834 -15.949 1.00 95.44 88 ALA A CA 1
ATOM 680 C C . ALA A 1 88 ? -7.911 -4.346 -15.027 1.00 95.44 88 ALA A C 1
ATOM 682 O O . ALA A 1 88 ? -8.231 -3.156 -15.036 1.00 95.44 88 ALA A O 1
ATOM 683 N N . ARG A 1 89 ? -8.459 -5.232 -14.186 1.00 96.00 89 ARG A N 1
ATOM 684 C CA . ARG A 1 89 ? -9.488 -4.916 -13.189 1.00 96.00 89 ARG A CA 1
ATOM 685 C C . ARG A 1 89 ? -8.997 -3.866 -12.202 1.00 96.00 89 ARG A C 1
ATOM 687 O O . ARG A 1 89 ? -9.701 -2.885 -11.980 1.00 96.00 89 ARG A O 1
ATOM 694 N N . LEU A 1 90 ? -7.792 -4.033 -11.651 1.00 96.44 90 LEU A N 1
ATOM 695 C CA . LEU A 1 90 ? -7.238 -3.096 -10.673 1.00 96.44 90 LEU A CA 1
ATOM 696 C C . LEU A 1 90 ? -7.025 -1.693 -11.265 1.00 96.44 90 LEU A C 1
ATOM 698 O O . LEU A 1 90 ? -7.354 -0.690 -10.633 1.00 96.44 90 LEU A O 1
ATOM 702 N N . CYS A 1 91 ? -6.506 -1.619 -12.492 1.00 96.81 91 CYS A N 1
ATOM 703 C CA . CYS A 1 91 ? -6.230 -0.355 -13.169 1.00 96.81 91 CYS A CA 1
ATOM 704 C C . CYS A 1 91 ? -7.493 0.338 -13.691 1.00 96.81 91 CYS A C 1
ATOM 706 O O . CYS A 1 91 ? -7.529 1.568 -13.728 1.00 96.81 91 CYS A O 1
ATOM 708 N N . PHE A 1 92 ? -8.517 -0.408 -14.119 1.00 97.12 92 PHE A N 1
ATOM 709 C CA . PHE A 1 92 ? -9.658 0.131 -14.867 1.00 97.12 92 PHE A CA 1
ATOM 710 C C . PHE A 1 92 ? -10.373 1.320 -14.192 1.00 97.12 92 PHE A C 1
ATOM 712 O O . PHE A 1 92 ? -10.582 2.323 -14.881 1.00 97.12 92 PHE A O 1
ATOM 719 N N . PRO A 1 93 ? -10.687 1.302 -12.877 1.00 97.19 93 PRO A N 1
ATOM 720 C CA . PRO A 1 93 ? -11.337 2.430 -12.205 1.00 97.19 93 PRO A CA 1
ATOM 721 C C . PRO A 1 93 ? -10.548 3.742 -12.276 1.00 97.19 93 PRO A C 1
ATOM 723 O O . PRO A 1 93 ? -11.144 4.815 -12.307 1.00 97.19 93 PRO A O 1
ATOM 726 N N . ILE A 1 94 ? -9.216 3.651 -12.316 1.00 97.00 94 ILE A N 1
ATOM 727 C CA . ILE A 1 94 ? -8.291 4.796 -12.302 1.00 97.00 94 ILE A CA 1
ATOM 728 C C . ILE A 1 94 ? -7.901 5.202 -13.732 1.00 97.00 94 ILE A C 1
ATOM 730 O O . ILE A 1 94 ? -7.726 6.380 -14.069 1.00 97.00 94 ILE A O 1
ATOM 734 N N . ALA A 1 95 ? -7.761 4.205 -14.607 1.00 95.56 95 ALA A N 1
ATOM 735 C CA . ALA A 1 95 ? -7.399 4.367 -16.005 1.00 95.56 95 ALA A CA 1
ATOM 736 C C . ALA A 1 95 ? -8.552 4.959 -16.835 1.00 95.56 95 ALA A C 1
ATOM 738 O O . ALA A 1 95 ? -8.295 5.723 -17.765 1.00 95.56 95 ALA A O 1
ATOM 739 N N . ASN A 1 96 ? -9.807 4.666 -16.487 1.00 95.88 96 ASN A N 1
ATOM 740 C CA . ASN A 1 96 ? -10.973 5.216 -17.167 1.00 95.88 96 ASN A CA 1
ATOM 741 C C . ASN A 1 96 ? -11.303 6.631 -16.647 1.00 95.88 96 ASN A C 1
ATOM 743 O O . ASN A 1 96 ? -11.766 6.769 -15.511 1.00 95.88 96 ASN A O 1
ATOM 747 N N . PRO A 1 97 ? -11.143 7.687 -17.466 1.00 89.56 97 PRO A N 1
ATOM 748 C CA . PRO A 1 97 ? -11.375 9.063 -17.027 1.00 89.56 97 PRO A CA 1
ATOM 749 C C . PRO A 1 97 ? -12.838 9.344 -16.646 1.00 89.56 97 PRO A C 1
ATOM 751 O O . PRO A 1 97 ? -13.098 10.295 -15.920 1.00 89.56 97 PRO A O 1
ATOM 754 N N . ASN A 1 98 ? -13.796 8.516 -17.077 1.00 95.25 98 ASN A N 1
ATOM 755 C CA . ASN A 1 98 ? -15.212 8.712 -16.757 1.00 95.25 98 ASN A CA 1
ATOM 756 C C . ASN A 1 98 ? -15.581 8.277 -15.330 1.00 95.25 98 ASN A C 1
ATOM 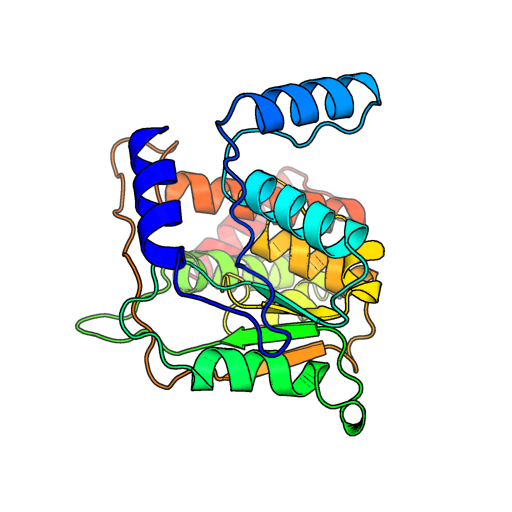758 O O . ASN A 1 98 ? -16.623 8.684 -14.820 1.00 95.25 98 ASN A O 1
ATOM 762 N N . LEU A 1 99 ? -14.755 7.443 -14.688 1.00 95.31 99 LEU A N 1
ATOM 763 C CA . LEU A 1 99 ? -15.040 6.909 -13.352 1.00 95.31 99 LEU A CA 1
ATOM 764 C C . LEU A 1 99 ? -14.492 7.794 -12.224 1.00 95.31 99 LEU A C 1
ATOM 766 O O . LEU A 1 99 ? -14.984 7.723 -11.103 1.00 95.31 99 LEU A O 1
ATOM 770 N N . ASN A 1 100 ? -13.529 8.673 -12.523 1.00 92.81 100 ASN A N 1
ATOM 771 C CA . ASN A 1 100 ? -12.981 9.685 -11.609 1.00 92.81 100 ASN A CA 1
ATOM 772 C C . ASN A 1 100 ? -12.397 9.158 -10.279 1.00 92.81 100 ASN A C 1
ATOM 774 O O . ASN A 1 100 ? -12.177 9.951 -9.357 1.00 92.81 100 ASN A O 1
ATOM 778 N N . TYR A 1 101 ? -12.087 7.864 -10.172 1.00 98.06 101 TYR A N 1
ATOM 779 C CA . TYR A 1 101 ? -11.383 7.315 -9.013 1.00 98.06 101 TYR A CA 1
ATOM 780 C C . TYR A 1 101 ? -9.893 7.686 -9.039 1.00 98.06 101 TYR A C 1
ATOM 782 O O . TYR A 1 101 ? -9.276 7.785 -10.099 1.00 98.06 101 TYR A O 1
ATOM 790 N N . GLU A 1 102 ? -9.317 7.891 -7.856 1.00 97.81 102 GLU A N 1
ATOM 791 C CA . GLU A 1 102 ? -7.886 8.166 -7.663 1.00 97.81 102 GLU A CA 1
ATOM 792 C C . GLU A 1 102 ? -7.152 7.037 -6.953 1.00 97.81 102 GLU A C 1
ATOM 794 O O . GLU A 1 102 ? -5.938 6.943 -7.092 1.00 97.81 102 GLU A O 1
ATOM 799 N N . PHE A 1 103 ? -7.878 6.179 -6.231 1.00 98.25 103 PHE A N 1
ATOM 800 C CA . PHE A 1 103 ? -7.326 5.011 -5.559 1.00 98.25 103 PHE A CA 1
ATOM 801 C C . PHE A 1 103 ? -8.250 3.797 -5.699 1.00 98.25 103 PHE A C 1
ATOM 803 O O . PHE A 1 103 ? -9.468 3.893 -5.518 1.00 98.25 103 PHE A O 1
ATOM 810 N N . ALA A 1 104 ? -7.656 2.644 -5.988 1.00 98.12 104 ALA A N 1
ATOM 811 C CA . ALA A 1 104 ? -8.309 1.346 -6.035 1.00 98.12 104 ALA A CA 1
ATOM 812 C C . ALA A 1 104 ? -7.540 0.363 -5.150 1.00 98.12 104 ALA A C 1
ATOM 814 O O . ALA A 1 104 ? -6.333 0.191 -5.316 1.00 98.12 104 ALA A O 1
ATOM 815 N N . LYS A 1 105 ? -8.239 -0.305 -4.230 1.00 97.50 105 LYS A N 1
ATOM 816 C CA . LYS A 1 105 ? -7.684 -1.406 -3.432 1.00 97.50 105 LYS A CA 1
ATOM 817 C C . LYS A 1 105 ? -8.205 -2.739 -3.953 1.00 97.50 105 LYS A C 1
ATOM 819 O O . LYS A 1 105 ? -9.419 -2.920 -4.064 1.00 97.50 105 LYS A O 1
ATOM 824 N N . GLY A 1 106 ? -7.303 -3.665 -4.248 1.00 95.69 106 GLY A N 1
ATOM 825 C CA . GLY A 1 106 ? -7.666 -5.030 -4.600 1.00 95.69 106 GLY A CA 1
ATOM 826 C C . GLY A 1 106 ? -8.226 -5.796 -3.402 1.00 95.69 106 GLY A C 1
ATOM 827 O O . GLY A 1 106 ? -7.776 -5.618 -2.270 1.00 95.69 106 GLY A O 1
ATOM 828 N N . TYR A 1 107 ? -9.203 -6.662 -3.651 1.00 93.94 107 TYR A N 1
ATOM 829 C CA . TYR A 1 107 ? -9.636 -7.690 -2.711 1.00 93.94 107 TYR A CA 1
ATOM 830 C C . TYR A 1 107 ? -9.920 -9.009 -3.427 1.00 93.94 107 TYR A C 1
ATOM 832 O O . TYR A 1 107 ? -10.222 -9.026 -4.620 1.00 93.94 107 TYR A O 1
ATOM 840 N N . TYR A 1 108 ? -9.813 -10.111 -2.688 1.00 90.44 108 TYR A N 1
ATOM 841 C CA . TYR A 1 108 ? -9.955 -11.464 -3.221 1.00 90.44 108 TYR A CA 1
ATOM 842 C C . TYR A 1 108 ? -10.173 -12.482 -2.099 1.00 90.44 108 TYR A C 1
ATOM 844 O O . TYR A 1 108 ? -9.670 -12.321 -0.985 1.00 90.44 108 TYR A O 1
ATOM 852 N N . GLY A 1 109 ? -10.910 -13.552 -2.395 1.00 85.88 109 GLY A N 1
ATOM 853 C CA . GLY A 1 109 ? -11.004 -14.714 -1.516 1.00 85.88 109 GLY A CA 1
ATOM 854 C C . GLY A 1 109 ? -9.684 -15.487 -1.464 1.00 85.88 109 GLY A C 1
ATOM 855 O O . GLY A 1 109 ? -8.910 -15.483 -2.419 1.00 85.88 109 GLY A O 1
ATOM 856 N N . ARG A 1 110 ? -9.414 -16.156 -0.336 1.00 82.50 110 ARG A N 1
ATOM 857 C CA . ARG A 1 110 ? -8.277 -17.080 -0.202 1.00 82.50 110 ARG A CA 1
ATOM 858 C C . ARG A 1 110 ? -8.692 -18.346 0.524 1.00 82.50 110 ARG A C 1
ATOM 860 O O . ARG A 1 110 ? -8.641 -18.418 1.759 1.00 82.50 110 ARG A O 1
ATOM 867 N N . VAL A 1 111 ? -9.127 -19.324 -0.256 1.00 83.31 111 VAL A N 1
ATOM 868 C CA . VAL A 1 111 ? -9.687 -20.581 0.231 1.00 83.31 111 VAL A CA 1
ATOM 869 C C . VAL A 1 111 ? -9.013 -21.741 -0.491 1.00 83.31 111 VAL A C 1
ATOM 871 O O . VAL A 1 111 ? -9.017 -21.808 -1.716 1.00 83.31 111 VAL A O 1
ATOM 874 N N . ALA A 1 112 ? -8.445 -22.664 0.277 1.00 81.75 112 ALA A N 1
ATOM 875 C CA . ALA A 1 112 ? -8.001 -23.961 -0.227 1.00 81.75 112 ALA A CA 1
ATOM 876 C C . ALA A 1 112 ? -8.491 -25.057 0.733 1.00 81.75 112 ALA A C 1
ATOM 878 O O . ALA A 1 112 ? -9.682 -25.128 1.028 1.00 81.75 112 ALA A O 1
ATOM 879 N N . ASP A 1 113 ? -7.581 -25.858 1.288 1.00 81.75 113 ASP A N 1
ATOM 880 C CA . ASP A 1 113 ? -7.832 -26.771 2.412 1.00 81.75 113 ASP A CA 1
ATOM 881 C C . ASP A 1 113 ? -8.241 -26.033 3.702 1.00 81.75 113 ASP A C 1
ATOM 883 O O . ASP A 1 113 ? -8.860 -26.602 4.600 1.00 81.75 113 ASP A O 1
ATOM 887 N N . ARG A 1 114 ? -7.903 -24.744 3.790 1.00 81.00 114 ARG A N 1
ATOM 888 C CA . ARG A 1 114 ? -8.213 -23.844 4.903 1.00 81.00 114 ARG A CA 1
ATOM 889 C C . ARG A 1 114 ? -8.466 -22.422 4.414 1.00 81.00 114 ARG A C 1
ATOM 891 O O . ARG A 1 114 ? -8.205 -22.070 3.265 1.00 81.00 114 ARG A O 1
ATOM 898 N N . LEU A 1 115 ? -8.943 -21.580 5.329 1.00 82.50 115 LEU A N 1
ATOM 899 C CA . LEU A 1 115 ? -9.061 -20.139 5.113 1.00 82.50 115 LEU A CA 1
ATOM 900 C C . LEU A 1 115 ? -7.732 -19.440 5.430 1.00 82.50 115 LEU A C 1
ATOM 902 O O . LEU A 1 115 ? -7.264 -19.486 6.574 1.00 82.50 115 LEU A O 1
ATOM 906 N N . TYR A 1 116 ? -7.167 -18.731 4.455 1.00 85.81 116 TYR A N 1
ATOM 907 C CA . TYR A 1 116 ? -5.953 -17.928 4.641 1.00 85.81 116 TYR A CA 1
ATOM 908 C C . TYR A 1 116 ? -6.264 -16.508 5.146 1.00 85.81 116 TYR A C 1
ATOM 910 O O . TYR A 1 116 ? -7.377 -16.220 5.590 1.00 85.81 116 TYR A O 1
ATOM 918 N N . GLY A 1 117 ? -5.253 -15.628 5.175 1.00 85.44 117 GLY A N 1
ATOM 919 C CA . GLY A 1 117 ? -5.400 -14.247 5.653 1.00 85.44 117 GLY A CA 1
ATOM 920 C C . GLY A 1 117 ? -5.459 -14.122 7.178 1.00 85.44 117 GLY A C 1
ATOM 921 O O . GLY A 1 117 ? -6.209 -13.300 7.698 1.00 85.44 117 GLY A O 1
ATOM 922 N N . ARG A 1 118 ? -4.689 -14.948 7.907 1.00 87.88 118 ARG A N 1
ATOM 923 C CA . ARG A 1 118 ? -4.676 -14.992 9.385 1.00 87.88 118 ARG A CA 1
ATOM 924 C C . ARG A 1 118 ? -4.487 -13.615 10.020 1.00 87.88 118 ARG A C 1
ATOM 926 O O . ARG A 1 118 ? -5.248 -13.277 10.911 1.00 87.88 118 ARG A O 1
ATOM 933 N N . VAL A 1 119 ? -3.540 -12.805 9.543 1.00 89.38 119 VAL A N 1
ATOM 934 C CA . VAL A 1 119 ? -3.296 -11.464 10.110 1.00 89.38 119 VAL A CA 1
ATOM 935 C C . VAL A 1 119 ? -4.502 -10.554 9.912 1.00 89.38 119 VAL A C 1
ATOM 937 O O . VAL A 1 119 ? -4.918 -9.886 10.848 1.00 89.38 119 VAL A O 1
ATOM 940 N N . THR A 1 120 ? -5.136 -10.574 8.740 1.00 90.19 120 THR A N 1
ATOM 941 C CA . THR A 1 120 ? -6.364 -9.804 8.510 1.00 90.19 120 THR A CA 1
ATOM 942 C C . THR A 1 120 ? -7.496 -10.281 9.421 1.00 90.19 120 THR A C 1
ATOM 944 O O . THR A 1 120 ? -8.093 -9.481 10.134 1.00 90.19 120 THR A O 1
ATOM 947 N N . ARG A 1 121 ? -7.762 -11.592 9.434 1.00 90.25 121 ARG A N 1
ATOM 948 C CA . ARG A 1 121 ? -8.928 -12.194 10.099 1.00 90.25 121 ARG A CA 1
ATOM 949 C C . ARG A 1 121 ? -8.818 -12.262 11.617 1.00 90.25 121 ARG A C 1
ATOM 951 O O . ARG A 1 121 ? -9.817 -12.056 12.292 1.00 90.25 121 ARG A O 1
ATOM 958 N N . LEU A 1 122 ? -7.642 -12.608 12.129 1.00 91.31 122 LEU A N 1
ATOM 959 C CA . LEU A 1 122 ? -7.415 -12.898 13.546 1.00 91.31 122 LEU A CA 1
ATOM 960 C C . LEU A 1 122 ? -6.786 -11.727 14.292 1.00 91.31 122 LEU A C 1
ATOM 962 O O . LEU A 1 122 ? -6.848 -11.727 15.511 1.00 91.31 122 LEU A O 1
ATOM 966 N N . PHE A 1 123 ? -6.194 -10.754 13.588 1.00 92.50 123 PHE A N 1
ATOM 967 C CA . PHE A 1 123 ? -5.558 -9.593 14.210 1.00 92.50 123 PHE A CA 1
ATOM 968 C C . PHE A 1 123 ? -6.164 -8.268 13.747 1.00 92.50 123 PHE A C 1
ATOM 970 O O . PHE A 1 123 ? -6.805 -7.597 14.545 1.00 92.50 123 PHE A O 1
ATOM 977 N N . MET A 1 124 ? -6.031 -7.896 12.472 1.00 93.12 124 MET A N 1
ATOM 978 C CA . MET A 1 124 ? -6.412 -6.564 11.986 1.00 93.12 124 MET A CA 1
ATOM 979 C C . MET A 1 124 ? -7.901 -6.267 12.190 1.00 93.12 124 MET A C 1
ATOM 981 O O . MET A 1 124 ? -8.244 -5.270 12.819 1.00 93.12 124 MET A O 1
ATOM 985 N N . THR A 1 125 ? -8.800 -7.127 11.704 1.00 93.25 125 THR A N 1
ATOM 986 C CA . THR A 1 125 ? -10.247 -6.899 11.835 1.00 93.25 125 THR A CA 1
ATOM 987 C C . THR A 1 125 ? -10.707 -6.915 13.301 1.00 93.25 125 THR A C 1
ATOM 989 O O . THR A 1 125 ? -11.392 -5.969 13.702 1.00 93.25 125 THR A O 1
ATOM 992 N N . PRO A 1 126 ? -10.328 -7.900 14.145 1.00 94.69 126 PRO A N 1
ATOM 993 C CA . PRO A 1 126 ? -10.656 -7.852 15.571 1.00 94.69 126 PRO A CA 1
ATOM 994 C C . PRO A 1 126 ? -10.069 -6.625 16.280 1.00 94.69 126 PRO A C 1
ATOM 996 O O . PRO A 1 126 ? -10.755 -6.023 17.103 1.00 94.69 126 PRO A O 1
ATOM 999 N N . LEU A 1 127 ? -8.849 -6.199 15.931 1.00 94.62 127 LEU A N 1
ATOM 1000 C CA . LEU A 1 127 ? -8.203 -5.017 16.508 1.00 94.62 127 LEU A CA 1
ATOM 1001 C C . LEU A 1 127 ? -8.945 -3.727 16.163 1.00 94.62 127 LEU A C 1
ATOM 1003 O O . LEU A 1 127 ? -9.237 -2.953 17.071 1.00 94.62 127 LEU A O 1
ATOM 1007 N N . LEU A 1 128 ? -9.297 -3.508 14.892 1.00 94.56 128 LEU A N 1
ATOM 1008 C CA . LEU A 1 128 ? -10.071 -2.333 14.474 1.00 94.56 128 LEU A CA 1
ATOM 1009 C C . LEU A 1 128 ? -11.413 -2.269 15.210 1.00 94.56 128 LEU A C 1
ATOM 1011 O O . LEU A 1 128 ? -11.783 -1.222 15.739 1.00 94.56 128 LEU A O 1
ATOM 1015 N N . ARG A 1 129 ? -12.121 -3.400 15.310 1.00 94.19 129 ARG A N 1
ATOM 1016 C CA . ARG A 1 129 ? -13.409 -3.484 16.015 1.00 94.19 129 ARG A CA 1
ATOM 1017 C C . ARG A 1 129 ? -13.267 -3.263 17.518 1.00 94.19 129 ARG A C 1
ATOM 1019 O O . ARG A 1 129 ? -14.086 -2.560 18.106 1.00 94.19 129 ARG A O 1
ATOM 1026 N N . ALA A 1 130 ? -12.220 -3.807 18.135 1.00 95.06 130 ALA A N 1
ATOM 1027 C CA . ALA A 1 130 ? -11.916 -3.573 19.541 1.00 95.06 130 ALA A CA 1
ATOM 1028 C C . ALA A 1 130 ? -11.608 -2.091 19.795 1.00 95.06 130 ALA A C 1
ATOM 1030 O O . ALA A 1 130 ? -12.203 -1.492 20.689 1.00 95.06 130 ALA A O 1
ATOM 1031 N N . MET A 1 131 ? -10.767 -1.468 18.963 1.00 94.00 131 MET A N 1
ATOM 1032 C CA . MET A 1 131 ? -10.476 -0.034 19.038 1.00 94.00 131 MET A CA 1
ATOM 1033 C C . MET A 1 131 ? -11.744 0.805 18.879 1.00 94.00 131 MET A C 1
ATOM 1035 O O . MET A 1 131 ? -11.971 1.688 19.698 1.00 94.00 131 MET A O 1
ATOM 1039 N N . LYS A 1 132 ? -12.615 0.488 17.913 1.00 93.62 132 LYS A N 1
ATOM 1040 C CA . LYS A 1 132 ? -13.922 1.147 17.743 1.00 93.62 132 LYS A CA 1
ATOM 1041 C C . LYS A 1 132 ? -14.816 0.997 18.976 1.00 93.62 132 LYS A C 1
ATOM 1043 O O . LYS A 1 132 ? -15.501 1.940 19.353 1.00 93.62 132 LYS A O 1
ATOM 1048 N N . SER A 1 133 ? -14.797 -0.161 19.637 1.00 93.62 133 SER A N 1
ATOM 1049 C CA . SER A 1 133 ? -15.606 -0.385 20.844 1.00 93.62 133 SER A CA 1
ATOM 1050 C C . SER A 1 133 ? -15.139 0.429 22.056 1.00 93.62 133 SER A C 1
ATOM 1052 O O . SER A 1 133 ? -15.962 0.781 22.896 1.00 93.62 133 SER A O 1
ATOM 1054 N N . VAL A 1 134 ? -13.840 0.738 22.142 1.00 93.31 134 VAL A N 1
ATOM 1055 C CA . VAL A 1 134 ? -13.251 1.480 23.268 1.00 93.31 134 VAL A CA 1
ATOM 1056 C C . VAL A 1 134 ? -13.185 2.985 22.983 1.00 93.31 134 VAL A C 1
ATOM 1058 O O . VAL A 1 134 ? -13.481 3.784 23.863 1.00 93.31 134 VAL A O 1
ATOM 1061 N N . LEU A 1 135 ? -12.811 3.379 21.762 1.00 91.12 135 LEU A N 1
ATOM 1062 C CA . LEU A 1 135 ? -12.642 4.779 21.348 1.00 91.12 135 LEU A CA 1
ATOM 1063 C C . LEU A 1 135 ? -13.924 5.408 20.790 1.00 91.12 135 LEU A C 1
ATOM 1065 O O . LEU A 1 135 ? -13.999 6.626 20.641 1.00 91.12 135 LEU A O 1
ATOM 1069 N N . GLY A 1 136 ? -14.920 4.592 20.446 1.00 88.38 136 GLY A N 1
ATOM 1070 C CA . GLY A 1 136 ? -16.068 5.028 19.664 1.00 88.38 136 GLY A CA 1
ATOM 1071 C C . GLY A 1 136 ? -15.732 5.215 18.181 1.00 88.38 136 GLY A C 1
ATOM 1072 O O . GLY A 1 136 ? -14.739 4.704 17.656 1.00 88.38 136 GLY A O 1
ATOM 1073 N N . SER A 1 137 ? -16.602 5.947 17.485 1.00 87.19 137 SER A N 1
ATOM 1074 C CA . SER A 1 137 ? -16.501 6.167 16.041 1.00 87.19 137 SER A CA 1
ATOM 1075 C C . SER A 1 137 ? -15.411 7.188 15.714 1.00 87.19 137 SER A C 1
ATOM 1077 O O . SER A 1 137 ? -15.645 8.397 15.755 1.00 87.19 137 SER A O 1
ATOM 1079 N N . ILE A 1 138 ? -14.234 6.702 15.324 1.00 92.06 138 ILE A N 1
ATOM 1080 C CA . ILE A 1 138 ? -13.166 7.524 14.744 1.00 92.06 138 ILE A CA 1
ATOM 1081 C C . ILE A 1 138 ? -13.209 7.374 13.219 1.00 92.06 138 ILE A C 1
ATOM 1083 O O . ILE A 1 138 ? -13.107 6.247 12.735 1.00 92.06 138 ILE A O 1
ATOM 1087 N N . PRO A 1 139 ? -13.272 8.472 12.441 1.00 93.19 139 PRO A N 1
ATOM 1088 C CA . PRO A 1 139 ? -13.379 8.403 10.983 1.00 93.19 139 PRO A CA 1
ATOM 1089 C C . PRO A 1 139 ? -12.309 7.543 10.291 1.00 93.19 139 PRO A C 1
ATOM 1091 O O . PRO A 1 139 ? -12.634 6.772 9.393 1.00 93.19 139 PRO A O 1
ATOM 1094 N N . LEU A 1 140 ? -11.051 7.608 10.745 1.00 93.44 140 LEU A N 1
ATOM 1095 C CA . LEU A 1 140 ? -9.980 6.755 10.217 1.00 93.44 140 LEU A CA 1
ATOM 1096 C C . LEU A 1 140 ? -10.226 5.263 10.509 1.00 93.44 140 LEU A C 1
ATOM 1098 O O . LEU A 1 140 ? -9.961 4.426 9.651 1.00 93.44 140 LEU A O 1
ATOM 1102 N N . LEU A 1 141 ? -10.743 4.916 11.693 1.00 94.62 141 LEU A N 1
AT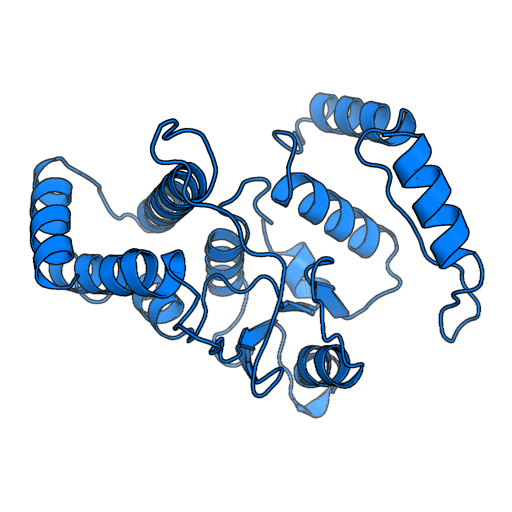OM 1103 C CA . LEU A 1 141 ? -11.072 3.526 12.027 1.00 94.62 141 LEU A CA 1
ATOM 1104 C C . LEU A 1 141 ? -12.236 3.010 11.184 1.00 94.62 141 LEU A C 1
ATOM 1106 O O . LEU A 1 141 ? -12.167 1.889 10.690 1.00 94.62 141 LEU A O 1
ATOM 1110 N N . GLU A 1 142 ? -13.274 3.827 10.988 1.00 94.69 142 GLU A N 1
ATOM 1111 C CA . GLU A 1 142 ? -14.396 3.487 10.106 1.00 94.69 142 GLU A CA 1
ATOM 1112 C C . GLU A 1 142 ? -13.931 3.280 8.665 1.00 94.69 142 GLU A C 1
ATOM 1114 O O . GLU A 1 142 ? -14.323 2.315 8.010 1.00 94.69 142 GLU A O 1
ATOM 1119 N N . PHE A 1 143 ? -13.038 4.148 8.186 1.00 95.88 143 PHE A N 1
ATOM 1120 C CA . PHE A 1 143 ? -12.436 4.010 6.871 1.00 95.88 143 PHE A CA 1
ATOM 1121 C C . PHE A 1 143 ? -11.664 2.692 6.737 1.00 95.88 143 PHE A C 1
ATOM 1123 O O . PHE A 1 143 ? -11.934 1.931 5.811 1.00 95.88 143 PHE A O 1
ATOM 1130 N N . LEU A 1 144 ? -10.750 2.385 7.664 1.00 95.44 144 LEU A N 1
ATOM 1131 C CA . LEU A 1 144 ? -9.941 1.162 7.612 1.00 95.44 144 LEU A CA 1
ATOM 1132 C C . LEU A 1 144 ? -10.793 -0.114 7.732 1.00 95.44 144 LEU A C 1
ATOM 1134 O O . LEU A 1 144 ? -10.553 -1.070 6.997 1.00 95.44 144 LEU A O 1
ATOM 1138 N N . ASP A 1 145 ? -11.800 -0.124 8.612 1.00 94.62 145 ASP A N 1
ATOM 1139 C CA . ASP A 1 145 ? -12.711 -1.264 8.829 1.00 94.62 145 ASP A CA 1
ATOM 1140 C C . ASP A 1 145 ? -13.677 -1.482 7.646 1.00 94.62 145 ASP A C 1
ATOM 1142 O O . ASP A 1 145 ? -14.240 -2.564 7.493 1.00 94.62 145 ASP A O 1
ATOM 1146 N N . SER A 1 146 ? -13.843 -0.486 6.765 1.00 95.00 146 SER A N 1
ATOM 1147 C CA . SER A 1 146 ? -14.652 -0.619 5.543 1.00 95.00 146 SER A CA 1
ATOM 1148 C C . SER A 1 146 ? -13.974 -1.433 4.429 1.00 95.00 146 SER A C 1
ATOM 1150 O O . SER A 1 146 ? -14.640 -1.877 3.484 1.00 95.00 146 SER A O 1
ATOM 1152 N N . PHE A 1 147 ? -12.656 -1.651 4.515 1.00 95.50 147 PHE A N 1
ATOM 1153 C CA . PHE A 1 147 ? -11.936 -2.474 3.547 1.00 95.50 147 PHE A CA 1
ATOM 1154 C C . PHE A 1 147 ? -12.111 -3.952 3.862 1.00 95.50 147 PHE A C 1
ATOM 1156 O O . PHE A 1 147 ? -11.873 -4.399 4.981 1.00 95.50 147 PHE A O 1
ATOM 1163 N N . ARG A 1 148 ? -12.449 -4.746 2.841 1.00 92.56 148 ARG A N 1
ATOM 1164 C CA . ARG A 1 148 ? -12.552 -6.206 2.990 1.00 92.56 148 ARG A CA 1
ATOM 1165 C C . ARG A 1 148 ? -11.193 -6.833 3.310 1.00 92.56 148 ARG A C 1
ATOM 1167 O O . ARG A 1 148 ? -11.107 -7.747 4.122 1.00 92.56 148 ARG A O 1
ATOM 1174 N N . PHE A 1 149 ? -10.137 -6.319 2.676 1.00 91.94 149 PHE A N 1
ATOM 1175 C CA . PHE A 1 149 ? -8.758 -6.785 2.828 1.00 91.94 149 PHE A CA 1
ATOM 1176 C C . PHE A 1 149 ? -7.810 -5.581 2.956 1.00 91.94 149 PHE A C 1
ATOM 1178 O O . PHE A 1 149 ? -7.099 -5.244 2.009 1.00 91.94 149 PHE A O 1
ATOM 1185 N N . PRO A 1 150 ? -7.772 -4.904 4.121 1.00 92.38 150 PRO A N 1
ATOM 1186 C CA . PRO A 1 150 ? -6.942 -3.709 4.312 1.00 92.38 150 PRO A CA 1
ATOM 1187 C C . PRO A 1 150 ? -5.440 -3.986 4.133 1.00 92.38 150 PRO A C 1
ATOM 1189 O O . PRO A 1 150 ? -4.684 -3.087 3.778 1.00 92.38 150 PRO A O 1
ATOM 1192 N N . LEU A 1 151 ? -5.025 -5.241 4.333 1.00 91.06 151 LEU A N 1
ATOM 1193 C CA . LEU A 1 151 ? -3.640 -5.701 4.218 1.00 91.06 151 LEU A CA 1
ATOM 1194 C C . LEU A 1 151 ? -3.299 -6.324 2.852 1.00 91.06 151 LEU A C 1
ATOM 1196 O O . LEU A 1 151 ? -2.227 -6.900 2.720 1.00 91.06 151 LEU A O 1
ATOM 1200 N N . ALA A 1 152 ? -4.193 -6.270 1.855 1.00 89.88 152 ALA A N 1
ATOM 1201 C CA . ALA A 1 152 ? -3.839 -6.710 0.501 1.00 89.88 152 ALA A CA 1
ATOM 1202 C C . ALA A 1 152 ? -2.704 -5.833 -0.057 1.00 89.88 152 ALA A C 1
ATOM 1204 O O . ALA A 1 152 ? -2.723 -4.616 0.153 1.00 89.88 152 ALA A O 1
ATOM 1205 N N . GLY A 1 153 ? -1.734 -6.420 -0.760 1.00 89.44 153 GLY A N 1
ATOM 1206 C CA . GLY A 1 153 ? -0.644 -5.666 -1.393 1.00 89.44 153 GLY A CA 1
ATOM 1207 C C . GLY A 1 153 ? -1.122 -4.877 -2.615 1.00 89.44 153 GLY A C 1
ATOM 1208 O O . GLY A 1 153 ? -0.621 -3.793 -2.913 1.00 89.44 153 GLY A O 1
ATOM 1209 N N . GLU A 1 154 ? -2.160 -5.388 -3.274 1.00 93.50 154 GLU A N 1
ATOM 1210 C CA . GLU A 1 154 ? -2.617 -4.926 -4.575 1.00 93.50 154 GLU A CA 1
ATOM 1211 C C . GLU A 1 154 ? -3.385 -3.611 -4.460 1.00 93.50 154 GLU A C 1
ATOM 1213 O O . GLU A 1 154 ? -4.462 -3.522 -3.854 1.00 93.50 154 GLU A O 1
ATOM 1218 N N . CYS A 1 155 ? -2.840 -2.564 -5.069 1.00 96.12 155 CYS A N 1
ATOM 1219 C CA . CYS A 1 155 ? -3.517 -1.281 -5.193 1.00 96.12 155 CYS A CA 1
ATOM 1220 C C . CYS A 1 155 ? -3.112 -0.549 -6.471 1.00 96.12 155 CYS A C 1
ATOM 1222 O O . CYS A 1 155 ? -2.039 -0.782 -7.026 1.00 96.12 155 CYS A O 1
ATOM 1224 N N . ALA A 1 156 ? -3.973 0.354 -6.927 1.00 97.62 156 ALA A N 1
ATOM 1225 C CA . ALA A 1 156 ? -3.649 1.305 -7.976 1.00 97.62 156 ALA A CA 1
ATOM 1226 C C . ALA A 1 156 ? -4.018 2.722 -7.551 1.00 97.62 156 ALA A C 1
ATOM 1228 O O . ALA A 1 156 ? -4.975 2.931 -6.805 1.00 97.62 156 ALA A O 1
ATOM 1229 N N . MET A 1 157 ? -3.259 3.700 -8.035 1.00 97.69 157 MET A N 1
ATOM 1230 C CA . MET A 1 157 ? -3.495 5.109 -7.754 1.00 97.69 157 MET A CA 1
ATOM 1231 C C . MET A 1 157 ? -3.040 6.024 -8.883 1.00 97.69 157 MET A C 1
ATOM 1233 O O . MET A 1 157 ? -2.230 5.636 -9.726 1.00 97.69 157 MET A O 1
ATOM 1237 N N . THR A 1 158 ? -3.541 7.255 -8.906 1.00 97.62 158 THR A N 1
ATOM 1238 C CA . THR A 1 158 ? -2.995 8.297 -9.783 1.00 97.62 158 THR A CA 1
ATOM 1239 C C . THR A 1 158 ? -1.606 8.723 -9.313 1.00 97.62 158 THR A C 1
ATOM 1241 O O . THR A 1 158 ? -1.287 8.680 -8.123 1.00 97.62 158 THR A O 1
ATOM 1244 N N . THR A 1 159 ? -0.767 9.178 -10.244 1.00 96.94 159 THR A N 1
ATOM 1245 C CA . THR A 1 159 ? 0.518 9.787 -9.882 1.00 96.94 159 THR A CA 1
ATOM 1246 C C . THR A 1 159 ? 0.342 11.059 -9.056 1.00 96.94 159 THR A C 1
ATOM 1248 O O . THR A 1 159 ? 1.156 11.309 -8.173 1.00 96.94 159 THR A O 1
ATOM 1251 N N . ASP A 1 160 ? -0.738 11.816 -9.258 1.00 95.81 160 ASP A N 1
ATOM 1252 C CA . ASP A 1 160 ? -1.060 12.991 -8.438 1.00 95.81 160 ASP A CA 1
ATOM 1253 C C . ASP A 1 160 ? -1.317 12.619 -6.972 1.00 95.81 160 ASP A C 1
ATOM 1255 O O . ASP A 1 160 ? -0.719 13.214 -6.070 1.00 95.81 160 ASP A O 1
ATOM 1259 N N . LEU A 1 161 ? -2.118 11.574 -6.720 1.00 96.75 161 LEU A N 1
ATOM 1260 C CA . LEU A 1 161 ? -2.328 11.072 -5.364 1.00 96.75 161 LEU A CA 1
ATOM 1261 C C . LEU A 1 161 ? -1.008 10.580 -4.761 1.00 96.75 161 LEU A C 1
ATOM 1263 O O . LEU A 1 161 ? -0.681 10.948 -3.632 1.00 96.75 161 LEU A O 1
ATOM 1267 N N . ALA A 1 162 ? -0.207 9.834 -5.526 1.00 96.00 162 ALA A N 1
ATOM 1268 C CA . ALA A 1 162 ? 1.098 9.359 -5.073 1.00 96.00 162 ALA A CA 1
ATOM 1269 C C . ALA A 1 162 ? 2.046 10.507 -4.668 1.00 96.00 162 ALA A C 1
ATOM 1271 O O . ALA A 1 162 ? 2.724 10.387 -3.652 1.00 96.00 162 ALA A O 1
ATOM 1272 N N . ARG A 1 163 ? 2.061 11.646 -5.383 1.00 94.19 163 ARG A N 1
ATOM 1273 C CA . ARG A 1 163 ? 2.879 12.826 -5.011 1.00 94.19 163 ARG A CA 1
ATOM 1274 C C . ARG A 1 163 ? 2.466 13.449 -3.677 1.00 94.19 163 ARG A C 1
ATOM 1276 O O . ARG A 1 163 ? 3.310 14.000 -2.978 1.00 94.19 163 ARG A O 1
ATOM 1283 N N . SER A 1 164 ? 1.178 13.392 -3.344 1.00 92.50 164 SER A N 1
ATOM 1284 C CA . SER A 1 164 ? 0.636 13.934 -2.088 1.00 92.50 164 SER A CA 1
ATOM 1285 C C . SER A 1 164 ? 0.688 12.949 -0.910 1.00 92.50 164 SER A C 1
ATOM 1287 O O . SER A 1 164 ? 0.465 13.338 0.233 1.00 92.50 164 SER A O 1
ATOM 1289 N N . THR A 1 165 ? 1.015 11.683 -1.173 1.00 91.44 165 THR A N 1
ATOM 1290 C CA . THR A 1 165 ? 1.002 10.589 -0.195 1.00 91.44 165 THR A CA 1
ATOM 1291 C C . THR A 1 165 ? 2.398 10.384 0.392 1.00 91.44 165 THR A C 1
ATOM 1293 O O . THR A 1 165 ? 3.359 10.151 -0.340 1.00 91.44 165 THR A O 1
ATOM 1296 N N . ARG A 1 166 ? 2.534 10.396 1.725 1.00 88.00 166 ARG A N 1
ATOM 1297 C CA . ARG A 1 166 ? 3.789 9.994 2.388 1.00 88.00 166 ARG A CA 1
ATOM 1298 C C . ARG A 1 166 ? 3.863 8.475 2.489 1.00 88.00 166 ARG A C 1
ATOM 1300 O O . ARG A 1 166 ? 3.488 7.889 3.498 1.00 88.00 166 ARG A O 1
ATOM 1307 N N . ILE A 1 167 ? 4.328 7.840 1.421 1.00 83.75 167 ILE A N 1
ATOM 1308 C CA . ILE A 1 167 ? 4.426 6.379 1.329 1.00 83.75 167 ILE A CA 1
ATOM 1309 C C . ILE A 1 167 ? 5.327 5.845 2.461 1.00 83.75 167 ILE A C 1
ATOM 1311 O O . ILE A 1 167 ? 6.495 6.231 2.519 1.00 83.75 167 ILE A O 1
ATOM 1315 N N . PRO A 1 168 ? 4.818 4.985 3.365 1.00 79.81 168 PRO A N 1
ATOM 1316 C CA . PRO A 1 168 ? 5.635 4.405 4.428 1.00 79.81 168 PRO A CA 1
ATOM 1317 C C . PRO A 1 168 ? 6.724 3.485 3.867 1.00 79.81 168 PRO A C 1
ATOM 1319 O O . PRO A 1 168 ? 6.485 2.751 2.909 1.00 79.81 168 PRO A O 1
ATOM 1322 N N . SER A 1 169 ? 7.902 3.477 4.489 1.00 71.25 169 SER A N 1
ATOM 1323 C CA . SER A 1 169 ? 9.018 2.600 4.108 1.00 71.25 169 SER A CA 1
ATOM 1324 C C . SER A 1 169 ? 9.119 1.308 4.938 1.00 71.25 169 SER A C 1
ATOM 1326 O O . SER A 1 169 ? 9.968 0.464 4.649 1.00 71.25 169 SER A O 1
ATOM 1328 N N . ASP A 1 170 ? 8.232 1.104 5.919 1.00 69.50 170 ASP A N 1
ATOM 1329 C CA . ASP A 1 170 ? 8.194 -0.065 6.810 1.00 69.50 170 ASP A CA 1
ATOM 1330 C C . ASP A 1 170 ? 7.127 -1.112 6.401 1.00 69.50 170 ASP A C 1
ATOM 1332 O O . ASP A 1 170 ? 6.443 -0.980 5.386 1.00 69.50 170 ASP A O 1
ATOM 1336 N N . TRP A 1 171 ? 6.974 -2.185 7.189 1.00 61.50 171 TRP A N 1
ATOM 1337 C CA . TRP A 1 171 ? 5.921 -3.208 7.012 1.00 61.50 171 TRP A CA 1
ATOM 1338 C C . TRP A 1 171 ? 4.511 -2.709 7.353 1.00 61.50 171 TRP A C 1
ATOM 1340 O O . TRP A 1 171 ? 3.526 -3.414 7.147 1.00 61.50 171 TRP A O 1
ATOM 1350 N N . GLY A 1 172 ? 4.399 -1.483 7.861 1.00 68.00 172 GLY A N 1
ATOM 1351 C CA . GLY A 1 172 ? 3.149 -0.757 7.948 1.00 68.00 172 GLY A CA 1
ATOM 1352 C C . GLY A 1 172 ? 2.723 -0.158 6.609 1.00 68.00 172 GLY A C 1
ATOM 1353 O O . GLY A 1 172 ? 1.750 0.591 6.619 1.00 68.00 172 GLY A O 1
ATOM 1354 N N . LEU A 1 173 ? 3.411 -0.456 5.495 1.00 80.81 173 LEU A N 1
ATOM 1355 C CA . LEU A 1 173 ? 3.129 0.055 4.151 1.00 80.81 173 LEU A CA 1
ATOM 1356 C C . LEU A 1 173 ? 1.641 -0.005 3.810 1.00 80.81 173 LEU A C 1
ATOM 1358 O O . LEU A 1 173 ? 1.074 1.015 3.441 1.00 80.81 173 LEU A O 1
ATOM 1362 N N . GLU A 1 174 ? 0.983 -1.153 3.951 1.00 87.19 174 GLU A N 1
ATOM 1363 C CA . GLU A 1 174 ? -0.401 -1.317 3.508 1.00 87.19 174 GLU A CA 1
ATOM 1364 C C . GLU A 1 174 ? -1.378 -0.467 4.341 1.00 87.19 174 GLU A C 1
ATOM 1366 O O . GLU A 1 174 ? -2.237 0.216 3.779 1.00 87.19 174 GLU A O 1
ATOM 1371 N N . VAL A 1 175 ? -1.228 -0.451 5.672 1.00 87.75 175 VAL A N 1
ATOM 1372 C CA . VAL A 1 175 ? -2.090 0.337 6.577 1.00 87.75 175 VAL A CA 1
ATOM 1373 C C . VAL A 1 175 ? -1.760 1.823 6.515 1.00 87.75 175 VAL A C 1
ATOM 1375 O O . VAL A 1 175 ? -2.662 2.658 6.466 1.00 87.75 175 VAL A O 1
ATOM 1378 N N . GLY A 1 176 ? -0.476 2.164 6.497 1.00 89.62 176 GLY A N 1
ATOM 1379 C CA . GLY A 1 176 ? -0.006 3.535 6.392 1.00 89.62 176 GLY A CA 1
ATOM 1380 C C . GLY A 1 176 ? -0.381 4.144 5.045 1.00 89.62 176 GLY A C 1
ATOM 1381 O O . GLY A 1 176 ? -0.871 5.265 5.024 1.00 89.62 176 GLY A O 1
ATOM 1382 N N . MET A 1 177 ? -0.296 3.386 3.947 1.00 92.06 177 MET A N 1
ATOM 1383 C CA . MET A 1 177 ? -0.813 3.801 2.640 1.00 92.06 177 MET A CA 1
ATOM 1384 C C . MET A 1 177 ? -2.303 4.132 2.718 1.00 92.06 177 MET A C 1
ATOM 1386 O O . MET A 1 177 ? -2.711 5.196 2.270 1.00 92.06 177 MET A O 1
ATOM 1390 N N . LEU A 1 178 ? -3.127 3.268 3.320 1.00 94.81 178 LEU A N 1
ATOM 1391 C CA . LEU A 1 178 ? -4.553 3.561 3.487 1.00 94.81 178 LEU A CA 1
ATOM 1392 C C . LEU A 1 178 ? -4.783 4.822 4.334 1.00 94.81 178 LEU A C 1
ATOM 1394 O O . LEU A 1 178 ? -5.630 5.643 3.987 1.00 94.81 178 LEU A O 1
ATOM 1398 N N . ALA A 1 179 ? -4.015 5.021 5.405 1.00 93.31 179 ALA A N 1
ATOM 1399 C CA . ALA A 1 179 ? -4.115 6.223 6.227 1.00 93.31 179 ALA A CA 1
ATOM 1400 C C . ALA A 1 179 ? -3.694 7.504 5.477 1.00 93.31 179 ALA A C 1
ATOM 1402 O O . ALA A 1 179 ? -4.300 8.556 5.680 1.00 93.31 179 ALA A O 1
ATOM 1403 N N . GLU A 1 180 ? -2.694 7.430 4.596 1.00 93.75 180 GLU A N 1
ATOM 1404 C CA . GLU A 1 180 ? -2.298 8.529 3.706 1.00 93.75 180 GLU A CA 1
ATOM 1405 C C . GLU A 1 180 ? -3.350 8.803 2.630 1.00 93.75 180 GLU A C 1
ATOM 1407 O O . GLU A 1 180 ? -3.697 9.957 2.387 1.00 93.75 180 GLU A O 1
ATOM 1412 N N . VAL A 1 181 ? -3.904 7.758 2.015 1.00 95.88 181 VAL A N 1
ATOM 1413 C CA . VAL A 1 181 ? -4.995 7.879 1.041 1.00 95.88 181 VAL A CA 1
ATOM 1414 C C . VAL A 1 181 ? -6.206 8.536 1.695 1.00 95.88 181 VAL A C 1
ATOM 1416 O O . VAL A 1 181 ? -6.785 9.448 1.119 1.00 95.88 181 VAL A O 1
ATOM 1419 N N . TYR A 1 182 ? -6.552 8.147 2.922 1.00 95.56 182 TYR A N 1
ATOM 1420 C CA . TYR A 1 182 ? -7.623 8.788 3.683 1.00 95.56 182 TYR A CA 1
ATOM 1421 C C . TYR A 1 182 ? -7.369 10.286 3.926 1.00 95.56 182 TYR A C 1
ATOM 1423 O O . TYR A 1 182 ? -8.310 11.077 3.933 1.00 95.56 182 TYR A O 1
ATOM 1431 N N . ARG A 1 183 ? -6.104 10.692 4.100 1.00 93.56 183 ARG A N 1
ATOM 1432 C CA . ARG A 1 183 ? -5.722 12.102 4.297 1.00 93.56 183 ARG A CA 1
ATOM 1433 C C . ARG A 1 183 ? -5.749 12.922 3.015 1.00 93.56 183 ARG A C 1
ATOM 1435 O O . ARG A 1 183 ? -6.100 14.096 3.067 1.00 93.56 183 ARG A O 1
ATOM 1442 N N . ASN A 1 184 ? -5.372 12.316 1.894 1.00 95.62 184 ASN A N 1
ATOM 1443 C CA . ASN A 1 184 ? -5.096 13.040 0.654 1.00 95.62 184 ASN A CA 1
ATOM 1444 C C . ASN A 1 184 ? -6.146 12.820 -0.446 1.00 95.62 184 ASN A C 1
ATOM 1446 O O . ASN A 1 184 ? -6.128 13.519 -1.454 1.00 95.62 184 ASN A O 1
ATOM 1450 N N . CYS A 1 185 ? -7.078 11.881 -0.266 1.00 96.44 185 CYS A N 1
ATOM 1451 C CA . CYS A 1 185 ? -8.085 11.531 -1.260 1.00 96.44 185 CYS A CA 1
ATOM 1452 C C . CYS A 1 185 ? -9.505 11.645 -0.693 1.00 96.44 185 CYS A C 1
ATOM 1454 O O . CYS A 1 185 ? -9.800 11.241 0.431 1.00 96.44 185 CYS A O 1
ATOM 1456 N N . SER A 1 186 ? -10.431 12.159 -1.506 1.00 96.44 186 SER A N 1
ATOM 1457 C CA . SER A 1 186 ? -11.852 12.136 -1.159 1.00 96.44 186 SER A CA 1
ATOM 1458 C C . SER A 1 186 ? -12.368 10.698 -1.116 1.00 96.44 186 SER A C 1
ATOM 1460 O O . SER A 1 186 ? -12.164 9.943 -2.063 1.00 96.44 186 SER A O 1
ATOM 1462 N N . LEU A 1 187 ? -13.156 10.351 -0.092 1.00 96.62 187 LEU A N 1
ATOM 1463 C CA . LEU A 1 187 ? -13.789 9.028 0.029 1.00 96.62 187 LEU A CA 1
ATOM 1464 C C . LEU A 1 187 ? -14.580 8.608 -1.221 1.00 96.62 187 LEU A C 1
ATOM 1466 O O . LEU A 1 187 ? -14.632 7.430 -1.552 1.00 96.62 187 LEU A O 1
ATOM 1470 N N . LYS A 1 188 ? -15.165 9.567 -1.953 1.00 96.81 188 LYS A N 1
ATOM 1471 C CA . LYS A 1 188 ? -15.917 9.301 -3.194 1.00 96.81 188 LYS A CA 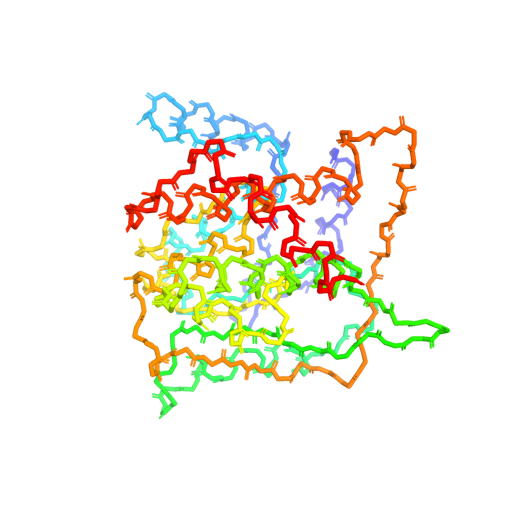1
ATOM 1472 C C . LYS A 1 188 ? -15.029 8.889 -4.373 1.00 96.81 188 LYS A C 1
ATOM 1474 O O . LYS A 1 188 ? -15.544 8.385 -5.363 1.00 96.81 188 LYS A O 1
ATOM 1479 N N . ARG A 1 189 ? -13.719 9.129 -4.278 1.00 97.62 189 ARG A N 1
ATOM 1480 C CA . ARG A 1 189 ? -12.705 8.811 -5.295 1.00 97.62 189 ARG A CA 1
ATOM 1481 C C . ARG A 1 189 ? -11.880 7.576 -4.922 1.00 97.62 189 ARG A C 1
ATOM 1483 O O . ARG A 1 189 ? -10.905 7.264 -5.603 1.00 97.62 189 ARG A O 1
ATOM 1490 N N . ILE A 1 190 ? -12.310 6.844 -3.896 1.00 98.19 190 ILE A N 1
ATOM 1491 C CA . ILE A 1 190 ? -11.719 5.587 -3.441 1.00 98.19 190 ILE A CA 1
ATOM 1492 C C . ILE A 1 190 ? -12.665 4.437 -3.795 1.00 98.19 190 ILE A C 1
ATOM 1494 O O . ILE A 1 190 ? -13.871 4.524 -3.567 1.00 98.19 190 ILE A O 1
ATOM 1498 N N . CYS A 1 191 ? -12.123 3.345 -4.331 1.00 97.69 191 CYS A N 1
ATOM 1499 C CA . CYS A 1 191 ? -12.887 2.134 -4.618 1.00 97.69 191 CYS A CA 1
ATOM 1500 C C . CYS A 1 191 ? -12.157 0.856 -4.182 1.00 97.69 191 CYS A C 1
ATOM 1502 O O . CYS A 1 191 ? -10.955 0.849 -3.909 1.00 97.69 191 CYS A O 1
ATOM 1504 N N . GLN A 1 192 ? -12.916 -0.238 -4.116 1.00 97.69 192 GLN A N 1
ATOM 1505 C CA . GLN A 1 192 ? -12.412 -1.590 -3.897 1.00 97.69 192 GLN A CA 1
ATOM 1506 C C . GLN A 1 192 ? -12.764 -2.443 -5.119 1.00 97.69 192 GLN A C 1
ATOM 1508 O O . GLN A 1 192 ? -13.903 -2.393 -5.585 1.00 97.69 192 GLN A O 1
ATOM 1513 N N . VAL A 1 193 ? -11.815 -3.236 -5.613 1.00 96.62 193 VAL A N 1
ATOM 1514 C CA . VAL A 1 193 ? -11.974 -4.056 -6.823 1.00 96.62 193 VAL A CA 1
ATOM 1515 C C . VAL A 1 193 ? -11.771 -5.528 -6.495 1.00 96.62 193 VAL A C 1
ATOM 1517 O O . VAL A 1 193 ? -10.751 -5.891 -5.914 1.00 96.62 193 VAL A O 1
ATOM 1520 N N . GLU A 1 194 ? -12.732 -6.367 -6.885 1.00 94.81 194 GLU A N 1
ATOM 1521 C CA . GLU A 1 194 ? -12.560 -7.817 -6.816 1.00 94.81 194 GLU A CA 1
ATOM 1522 C C . GLU A 1 194 ? -11.607 -8.249 -7.919 1.00 94.81 194 GLU A C 1
ATOM 1524 O O . GLU A 1 194 ? -11.887 -8.066 -9.107 1.00 94.81 194 GLU A O 1
ATOM 1529 N N . LEU A 1 195 ? -10.465 -8.792 -7.525 1.00 91.88 195 LEU A N 1
ATOM 1530 C CA . LEU A 1 195 ? -9.410 -9.124 -8.466 1.00 91.88 195 LEU A CA 1
ATOM 1531 C C . LEU A 1 195 ? -9.655 -10.471 -9.132 1.00 91.88 195 LEU A C 1
ATOM 1533 O O . LEU A 1 195 ? -9.637 -10.554 -10.356 1.00 91.88 195 LEU A O 1
ATOM 1537 N N . VAL A 1 196 ? -9.919 -11.493 -8.325 1.00 87.69 196 VAL A N 1
ATOM 1538 C CA . VAL A 1 196 ? -10.127 -12.879 -8.749 1.00 87.69 196 VAL A CA 1
ATOM 1539 C C . VAL A 1 196 ? -10.988 -13.613 -7.724 1.00 87.69 196 VAL A C 1
ATOM 1541 O O . VAL A 1 196 ? -11.048 -13.208 -6.560 1.00 87.69 196 VAL A O 1
ATOM 1544 N N . ASP A 1 197 ? -11.591 -14.723 -8.148 1.00 82.25 197 ASP A N 1
ATOM 1545 C CA . ASP A 1 197 ? -12.443 -15.561 -7.297 1.00 82.25 197 ASP A CA 1
ATOM 1546 C C . ASP A 1 197 ? -11.652 -16.195 -6.139 1.00 82.25 197 ASP A C 1
ATOM 1548 O O . ASP A 1 197 ? -12.090 -16.181 -4.986 1.00 82.25 197 ASP A O 1
ATOM 1552 N N . ASN A 1 198 ? -10.460 -16.728 -6.431 1.00 82.62 198 ASN A N 1
ATOM 1553 C CA . ASN A 1 198 ? -9.557 -17.304 -5.438 1.00 82.62 198 ASN A CA 1
ATOM 1554 C C . ASN A 1 198 ? -8.107 -16.933 -5.751 1.00 82.62 198 ASN A C 1
ATOM 1556 O O . ASN A 1 198 ? -7.645 -17.126 -6.872 1.00 82.62 198 ASN A O 1
ATOM 1560 N N . TYR A 1 199 ? -7.399 -16.409 -4.757 1.00 79.88 199 TYR A N 1
ATOM 1561 C CA . TYR A 1 199 ? -6.039 -15.903 -4.910 1.00 79.88 199 TYR A CA 1
ATOM 1562 C C . TYR A 1 199 ? -5.035 -16.775 -4.154 1.00 79.88 199 TYR A C 1
ATOM 1564 O O . TYR A 1 199 ? -5.166 -16.961 -2.938 1.00 79.88 199 TYR A O 1
ATOM 1572 N N . ASP A 1 200 ? -4.008 -17.265 -4.853 1.00 74.25 200 ASP A N 1
ATOM 1573 C CA . ASP A 1 200 ? -2.885 -17.985 -4.249 1.00 74.25 200 ASP A CA 1
ATOM 1574 C C . ASP A 1 200 ? -1.545 -17.262 -4.457 1.00 74.25 200 ASP A C 1
ATOM 1576 O O . ASP A 1 200 ? -1.200 -16.799 -5.546 1.00 74.25 200 ASP A O 1
ATOM 1580 N N . HIS A 1 201 ? -0.766 -17.199 -3.380 1.00 75.50 201 HIS A N 1
ATOM 1581 C CA . HIS A 1 201 ? 0.579 -16.629 -3.351 1.00 75.50 201 HIS A CA 1
ATOM 1582 C C . HIS A 1 201 ? 1.457 -17.395 -2.352 1.00 75.50 201 HIS A C 1
ATOM 1584 O O . HIS A 1 201 ? 1.005 -18.338 -1.684 1.00 75.50 201 HIS A O 1
ATOM 1590 N N . LYS A 1 202 ? 2.735 -17.031 -2.222 1.00 68.12 202 LYS A N 1
ATOM 1591 C CA . LYS A 1 202 ? 3.640 -17.736 -1.309 1.00 68.12 202 LYS A CA 1
ATOM 1592 C C . LYS A 1 202 ? 3.236 -17.531 0.156 1.00 68.12 202 LYS A C 1
ATOM 1594 O O . LYS A 1 202 ? 3.227 -16.429 0.692 1.00 68.12 202 LYS A O 1
ATOM 1599 N N . HIS A 1 203 ? 2.927 -18.632 0.837 1.00 66.44 203 HIS A N 1
ATOM 1600 C CA . HIS A 1 203 ? 2.568 -18.611 2.250 1.00 66.44 203 HIS A CA 1
ATOM 1601 C C . HIS A 1 203 ? 3.801 -18.401 3.134 1.00 66.44 203 HIS A C 1
ATOM 1603 O O . HIS A 1 203 ? 4.828 -19.042 2.930 1.00 66.44 203 HIS A O 1
ATOM 1609 N N . GLN A 1 204 ? 3.669 -17.518 4.124 1.00 65.12 204 GLN A N 1
ATOM 1610 C CA . GLN A 1 204 ? 4.649 -17.349 5.196 1.00 65.12 204 GLN A CA 1
ATOM 1611 C C . GLN A 1 204 ? 4.320 -18.289 6.358 1.00 65.12 204 GLN A C 1
ATOM 1613 O O . GLN A 1 204 ? 3.152 -18.411 6.769 1.00 65.12 204 GLN A O 1
ATOM 1618 N N . ASP A 1 205 ? 5.356 -18.925 6.893 1.00 61.34 205 ASP A N 1
ATOM 1619 C CA . ASP A 1 205 ? 5.243 -19.830 8.029 1.00 61.34 205 ASP A CA 1
ATOM 1620 C C . ASP A 1 205 ? 5.021 -19.065 9.342 1.00 61.34 205 ASP A C 1
ATOM 1622 O O . ASP A 1 205 ? 5.343 -17.881 9.485 1.00 61.34 205 ASP A O 1
ATOM 1626 N N . LEU A 1 206 ? 4.412 -19.749 10.312 1.00 59.22 206 LEU A N 1
ATOM 1627 C CA . LEU A 1 206 ? 4.439 -19.302 11.702 1.00 59.22 206 LEU A CA 1
ATOM 1628 C C . LEU A 1 206 ? 5.842 -19.595 12.234 1.00 59.22 206 LEU A C 1
ATOM 1630 O O . LEU A 1 206 ? 6.261 -20.747 12.226 1.00 59.22 206 LEU A O 1
ATOM 1634 N N . CYS A 1 207 ? 6.557 -18.569 12.686 1.00 57.16 207 CYS A N 1
ATOM 1635 C CA . CYS A 1 207 ? 7.770 -18.770 13.465 1.00 57.16 207 CYS A CA 1
ATOM 1636 C C . CYS A 1 207 ? 7.367 -18.744 14.943 1.00 57.16 207 CYS A C 1
ATOM 1638 O O . CYS A 1 207 ? 7.192 -17.666 15.503 1.00 57.16 207 CYS A O 1
ATOM 1640 N N . GLU A 1 208 ? 7.118 -19.914 15.539 1.00 59.56 208 GLU A N 1
ATOM 1641 C CA . GLU A 1 208 ? 6.710 -20.013 16.953 1.00 59.56 208 GLU A CA 1
ATOM 1642 C C . GLU A 1 208 ? 7.849 -19.618 17.909 1.00 59.56 208 GLU A C 1
ATOM 1644 O O . GLU A 1 208 ? 7.592 -19.078 18.983 1.00 59.56 208 GLU A O 1
ATOM 1649 N N . ASP A 1 209 ? 9.100 -19.817 17.482 1.00 59.31 209 ASP A N 1
ATOM 1650 C CA . ASP A 1 209 ? 10.290 -19.657 18.323 1.00 59.31 209 ASP A CA 1
ATOM 1651 C C . ASP A 1 209 ? 10.941 -18.261 18.244 1.00 59.31 209 ASP A C 1
ATOM 1653 O O . ASP A 1 209 ? 11.780 -17.930 19.083 1.00 59.31 209 ASP A O 1
ATOM 1657 N N . ASP A 1 210 ? 10.569 -17.423 17.265 1.00 65.50 210 ASP A N 1
ATOM 1658 C CA . ASP A 1 210 ? 11.137 -16.079 17.089 1.00 65.50 210 ASP A CA 1
ATOM 1659 C C . ASP A 1 210 ? 10.058 -15.031 16.775 1.00 65.50 210 ASP A C 1
ATOM 1661 O O . ASP A 1 210 ? 9.582 -14.868 15.647 1.00 65.50 210 ASP A O 1
ATOM 1665 N N . VAL A 1 211 ? 9.718 -14.249 17.801 1.00 61.94 211 VAL A N 1
ATOM 1666 C CA . VAL A 1 211 ? 8.750 -13.144 17.726 1.00 61.94 211 VAL A CA 1
ATOM 1667 C C . VAL A 1 211 ? 9.197 -11.996 16.812 1.00 61.94 211 VAL A C 1
ATOM 1669 O O . VAL A 1 211 ? 8.375 -11.156 16.444 1.00 61.94 211 VAL A O 1
ATOM 1672 N N . SER A 1 212 ? 10.476 -11.944 16.430 1.00 61.66 212 SER A N 1
ATOM 1673 C CA . SER A 1 212 ? 11.017 -10.950 15.498 1.00 61.66 212 SER A CA 1
ATOM 1674 C C . SER A 1 212 ? 10.878 -11.359 14.028 1.00 61.66 212 SER A C 1
ATOM 1676 O O . SER A 1 212 ? 11.252 -10.592 13.139 1.00 61.66 212 SER A O 1
ATOM 1678 N N . GLN A 1 213 ? 10.301 -12.530 13.741 1.00 66.19 213 GLN A N 1
ATOM 1679 C CA . GLN A 1 213 ? 10.178 -13.056 12.384 1.00 66.19 213 GLN A CA 1
ATOM 1680 C C . GLN A 1 213 ? 8.736 -13.397 11.990 1.00 66.19 213 GLN A C 1
ATOM 1682 O O . GLN A 1 213 ? 7.808 -13.444 12.803 1.00 66.19 213 GLN A O 1
ATOM 1687 N N . GLY A 1 214 ? 8.545 -13.594 10.683 1.00 74.69 214 GLY A N 1
ATOM 1688 C CA . GLY A 1 214 ? 7.290 -14.046 10.089 1.00 74.69 214 GLY A CA 1
ATOM 1689 C C . GLY A 1 214 ? 6.076 -13.201 10.489 1.00 74.69 214 GLY A C 1
ATOM 1690 O O . GLY A 1 214 ? 6.085 -11.969 10.431 1.00 74.69 214 GLY A O 1
ATOM 1691 N N . LEU A 1 215 ? 5.001 -13.884 10.889 1.00 77.94 215 LEU A N 1
ATOM 1692 C CA . LEU A 1 215 ? 3.725 -13.247 11.222 1.00 77.94 215 LEU A CA 1
ATOM 1693 C C . LEU A 1 215 ? 3.769 -12.398 12.501 1.00 77.94 215 LEU A C 1
ATOM 1695 O O . LEU A 1 215 ? 3.003 -11.441 12.597 1.00 77.94 215 LEU A O 1
ATOM 1699 N N . HIS A 1 216 ? 4.648 -12.704 13.462 1.00 79.94 216 HIS A N 1
ATOM 1700 C CA . HIS A 1 216 ? 4.743 -11.937 14.709 1.00 79.94 216 HIS A CA 1
ATOM 1701 C C . HIS A 1 216 ? 5.272 -10.524 14.466 1.00 79.94 216 HIS A C 1
ATOM 1703 O O . HIS A 1 216 ? 4.642 -9.553 14.893 1.00 79.94 216 HIS A O 1
ATOM 1709 N N 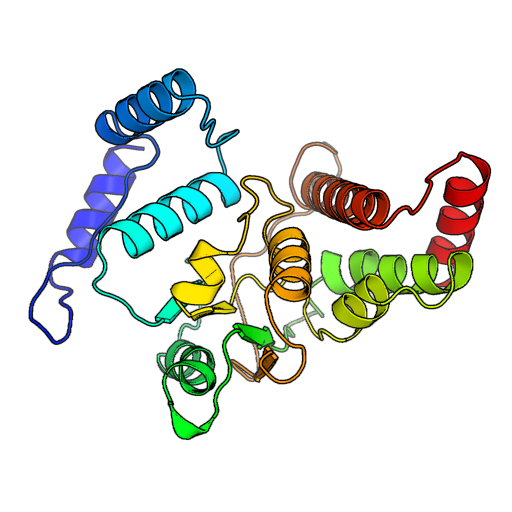. ARG A 1 217 ? 6.362 -10.401 13.699 1.00 79.50 217 ARG A N 1
ATOM 1710 C CA . ARG A 1 217 ? 6.888 -9.095 13.284 1.00 79.50 217 ARG A CA 1
ATOM 1711 C C . ARG A 1 217 ? 5.846 -8.293 12.513 1.00 79.50 217 ARG A C 1
ATOM 1713 O O . ARG A 1 217 ? 5.604 -7.137 12.840 1.00 79.50 217 ARG A O 1
ATOM 1720 N N . MET A 1 218 ? 5.168 -8.931 11.557 1.00 81.75 218 MET A N 1
ATOM 1721 C CA . MET A 1 218 ? 4.114 -8.290 10.767 1.00 81.75 218 MET A CA 1
ATOM 1722 C C . MET A 1 218 ? 2.997 -7.715 11.653 1.00 81.75 218 MET A C 1
ATOM 1724 O O . MET A 1 218 ? 2.586 -6.573 11.470 1.00 81.75 218 MET A O 1
ATOM 1728 N N . VAL A 1 219 ? 2.525 -8.479 12.641 1.00 87.88 219 VAL A N 1
ATOM 1729 C CA . VAL A 1 219 ? 1.510 -8.031 13.608 1.00 87.88 219 VAL A CA 1
ATOM 1730 C C . VAL A 1 219 ? 1.999 -6.828 14.422 1.00 87.88 219 VAL A C 1
ATOM 1732 O O . VAL A 1 219 ? 1.259 -5.854 14.573 1.00 87.88 219 VAL A O 1
ATOM 1735 N N . SER A 1 220 ? 3.242 -6.872 14.912 1.00 86.62 220 SER A N 1
ATOM 1736 C CA . SER A 1 220 ? 3.852 -5.765 15.658 1.00 86.62 220 SER A CA 1
ATOM 1737 C C . SER A 1 220 ? 3.943 -4.493 14.811 1.00 86.62 220 SER A C 1
ATOM 1739 O O . SER A 1 220 ? 3.510 -3.428 15.252 1.00 86.62 220 SER A O 1
ATOM 1741 N N . ASP A 1 221 ? 4.432 -4.604 13.576 1.00 83.88 221 ASP A N 1
ATOM 1742 C CA . ASP A 1 221 ? 4.625 -3.465 12.677 1.00 83.88 221 ASP A CA 1
ATOM 1743 C C . ASP A 1 221 ? 3.284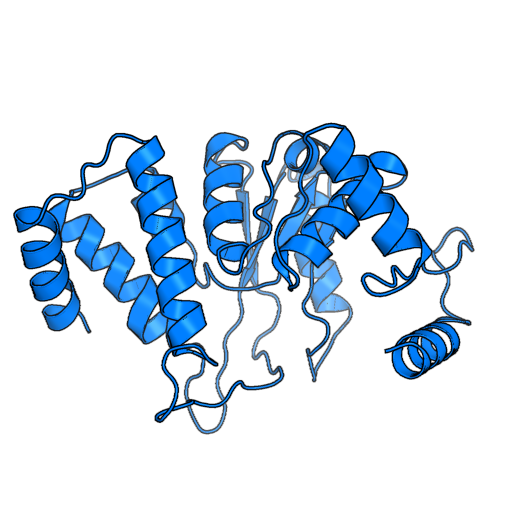 -2.843 12.255 1.00 83.88 221 ASP A C 1
ATOM 1745 O O . ASP A 1 221 ? 3.125 -1.618 12.291 1.00 83.88 221 ASP A O 1
ATOM 1749 N N . ILE A 1 222 ? 2.276 -3.672 11.954 1.00 87.25 222 ILE A N 1
ATOM 1750 C CA . ILE A 1 222 ? 0.906 -3.221 11.663 1.00 87.25 222 ILE A CA 1
ATOM 1751 C C . ILE A 1 222 ? 0.302 -2.506 12.875 1.00 87.25 222 ILE A C 1
ATOM 1753 O O . ILE A 1 222 ? -0.246 -1.411 12.734 1.00 87.25 222 ILE A O 1
ATOM 1757 N N . GLY A 1 223 ? 0.400 -3.104 14.066 1.00 90.75 223 GLY A N 1
ATOM 1758 C CA . GLY A 1 223 ? -0.128 -2.516 15.297 1.00 90.75 223 GLY A CA 1
ATOM 1759 C C . GLY A 1 223 ? 0.528 -1.172 15.612 1.00 90.75 223 GLY A C 1
ATOM 1760 O O . GLY A 1 223 ? -0.163 -0.189 15.881 1.00 90.75 223 GLY A O 1
ATOM 1761 N N . ALA A 1 224 ? 1.855 -1.101 15.503 1.00 88.81 224 ALA A N 1
ATOM 1762 C CA . ALA A 1 224 ? 2.609 0.126 15.716 1.00 88.81 224 ALA A CA 1
ATOM 1763 C C . ALA A 1 224 ? 2.255 1.205 14.676 1.00 88.81 224 ALA A C 1
ATOM 1765 O O . ALA A 1 224 ? 2.071 2.366 15.045 1.00 88.81 224 ALA A O 1
ATOM 1766 N N . SER A 1 225 ? 2.094 0.835 13.400 1.00 88.62 225 SER A N 1
ATOM 1767 C CA . SER A 1 225 ? 1.650 1.749 12.337 1.00 88.62 225 SER A CA 1
ATOM 1768 C C . SER A 1 225 ? 0.246 2.298 12.602 1.00 88.62 225 SER A C 1
ATOM 1770 O O . SER A 1 225 ? 0.022 3.506 12.494 1.00 88.62 225 SER A O 1
ATOM 1772 N N . LEU A 1 226 ? -0.695 1.450 13.027 1.00 90.75 226 LEU A N 1
ATOM 1773 C CA . LEU A 1 226 ? -2.054 1.871 13.369 1.00 90.75 226 LEU A CA 1
ATOM 1774 C C . LEU A 1 226 ? -2.066 2.845 14.556 1.00 90.75 226 LEU A C 1
ATOM 1776 O O . LEU A 1 226 ? -2.711 3.890 14.482 1.00 90.75 226 LEU A O 1
ATOM 1780 N N . ILE A 1 227 ? -1.313 2.541 15.618 1.00 90.94 227 ILE A N 1
ATOM 1781 C CA . ILE A 1 227 ? -1.178 3.411 16.795 1.00 90.94 227 ILE A CA 1
ATOM 1782 C C . ILE A 1 227 ? -0.575 4.763 16.402 1.00 90.94 227 ILE A C 1
ATOM 1784 O O . ILE A 1 227 ? -1.145 5.796 16.746 1.00 90.94 227 ILE A O 1
ATOM 1788 N N . ARG A 1 228 ? 0.530 4.782 15.639 1.00 89.56 228 ARG A N 1
ATOM 1789 C CA . ARG A 1 228 ? 1.152 6.029 15.150 1.00 89.56 228 ARG A CA 1
ATOM 1790 C C . ARG A 1 228 ? 0.173 6.866 14.332 1.00 89.56 228 ARG A C 1
ATOM 1792 O O . ARG A 1 228 ? 0.077 8.075 14.539 1.00 89.56 228 ARG A O 1
ATOM 1799 N N . ASN A 1 229 ? -0.576 6.227 13.432 1.00 90.00 229 ASN A N 1
ATOM 1800 C CA . ASN A 1 229 ? -1.564 6.925 12.621 1.00 90.00 229 ASN A CA 1
ATOM 1801 C C . ASN A 1 229 ? -2.672 7.511 13.502 1.00 90.00 229 ASN A C 1
ATOM 1803 O O . ASN A 1 229 ? -2.925 8.704 13.425 1.00 90.00 229 ASN A O 1
ATOM 1807 N N . LEU A 1 230 ? -3.275 6.744 14.406 1.00 91.38 230 LEU A N 1
ATOM 1808 C CA . LEU A 1 230 ? -4.317 7.256 15.306 1.00 91.38 230 LEU A CA 1
ATOM 1809 C C . LEU A 1 230 ? -3.809 8.354 16.251 1.00 91.38 230 LEU A C 1
ATOM 1811 O O . LEU A 1 230 ? -4.522 9.326 16.496 1.00 91.38 230 LEU A O 1
ATOM 1815 N N . ALA A 1 231 ? -2.569 8.249 16.728 1.00 91.19 231 ALA A N 1
ATOM 1816 C CA . ALA A 1 231 ? -1.941 9.288 17.538 1.00 91.19 231 ALA A CA 1
ATOM 1817 C C . ALA A 1 231 ? -1.819 10.613 16.771 1.00 91.19 231 ALA A C 1
ATOM 1819 O O . ALA A 1 231 ? -2.062 11.674 17.343 1.00 91.19 231 ALA A O 1
ATOM 1820 N N . SER A 1 232 ? -1.548 10.572 15.459 1.00 86.44 232 SER A N 1
ATOM 1821 C CA . SER A 1 232 ? -1.552 11.784 14.623 1.00 86.44 232 SER A CA 1
ATOM 1822 C C . SER A 1 232 ? -2.941 12.430 14.473 1.00 86.44 232 SER A C 1
ATOM 1824 O O . SER A 1 232 ? -3.031 13.604 14.127 1.00 86.44 232 SER A O 1
ATOM 1826 N N . TYR A 1 233 ? -4.015 11.701 14.804 1.00 84.38 233 TYR A N 1
ATOM 1827 C CA . TYR A 1 233 ? -5.394 12.202 14.909 1.00 84.38 233 TYR A CA 1
ATOM 1828 C C . TYR A 1 233 ? -5.799 12.570 16.348 1.00 84.38 233 TYR A C 1
ATOM 1830 O O . TYR A 1 233 ? -6.973 12.827 16.611 1.00 84.38 233 TYR A O 1
ATOM 1838 N N . GLY A 1 234 ? -4.849 12.603 17.286 1.00 88.06 234 GLY A N 1
ATOM 1839 C CA . GLY A 1 234 ? -5.081 13.014 18.671 1.00 88.06 234 GLY A CA 1
ATOM 1840 C C . GLY A 1 234 ? -5.547 11.899 19.609 1.00 88.06 234 GLY A C 1
ATOM 1841 O O . GLY A 1 234 ? -5.887 12.185 20.756 1.00 88.06 234 GLY A O 1
ATOM 1842 N N . VAL A 1 235 ? -5.548 10.636 19.169 1.00 91.94 235 VAL A N 1
ATOM 1843 C CA . VAL A 1 235 ? -5.834 9.503 20.062 1.00 91.94 235 VAL A CA 1
ATOM 1844 C C . VAL A 1 235 ? -4.677 9.318 21.040 1.00 91.94 235 VAL A C 1
ATOM 1846 O O . VAL A 1 235 ? -3.522 9.178 20.636 1.00 91.94 235 VAL A O 1
ATOM 1849 N N . GLN A 1 236 ? -4.991 9.284 22.332 1.00 91.00 236 GLN A N 1
ATOM 1850 C CA . GLN A 1 236 ? -4.019 9.026 23.389 1.00 91.00 236 GLN A CA 1
ATOM 1851 C C . GLN A 1 236 ? -4.054 7.551 23.797 1.00 91.00 236 GLN A C 1
ATOM 1853 O O . GLN A 1 236 ? -5.119 6.975 24.003 1.00 91.00 236 GLN A O 1
ATOM 1858 N N . PHE A 1 237 ? -2.873 6.946 23.913 1.00 90.38 237 PHE A N 1
ATOM 1859 C CA . PHE A 1 237 ? -2.698 5.531 24.241 1.00 90.38 237 PHE A CA 1
ATOM 1860 C C . PHE A 1 237 ? -2.115 5.381 25.649 1.00 90.38 237 PHE A C 1
ATOM 1862 O O . PHE A 1 237 ? -0.950 5.026 25.815 1.00 90.38 237 PHE A O 1
ATOM 1869 N N . ASP A 1 238 ? -2.913 5.695 26.671 1.00 91.75 238 ASP A N 1
ATOM 1870 C CA . ASP A 1 238 ? -2.525 5.469 28.066 1.00 91.75 238 ASP A CA 1
ATOM 1871 C C . ASP A 1 238 ? -2.683 3.993 28.491 1.00 91.75 238 ASP A C 1
ATOM 1873 O O . ASP A 1 238 ? -3.250 3.156 27.781 1.00 91.75 238 ASP A O 1
ATOM 1877 N N . ALA A 1 239 ? -2.163 3.649 29.671 1.00 91.44 239 ALA A N 1
ATOM 1878 C CA . ALA A 1 239 ? -2.194 2.277 30.177 1.00 91.44 239 ALA A CA 1
ATOM 1879 C C . ALA A 1 239 ? -3.622 1.739 30.403 1.00 91.44 239 ALA A C 1
ATOM 1881 O O . ALA A 1 239 ? -3.867 0.547 30.195 1.00 91.44 239 ALA A O 1
ATOM 1882 N N . GLY A 1 240 ? -4.567 2.594 30.807 1.00 91.88 240 GLY A N 1
ATOM 1883 C CA . GLY A 1 240 ? -5.963 2.211 31.030 1.00 91.88 240 GLY A CA 1
ATOM 1884 C C . GLY A 1 240 ? -6.687 1.912 29.718 1.00 91.88 240 GLY A C 1
ATOM 1885 O O . GLY A 1 240 ? -7.407 0.912 29.611 1.00 91.88 240 GLY A O 1
ATOM 1886 N N . PHE A 1 241 ? -6.422 2.721 28.692 1.00 90.69 241 PHE A N 1
ATOM 1887 C CA . PHE A 1 241 ? -6.871 2.478 27.330 1.00 90.69 241 PHE A CA 1
ATOM 1888 C C . PHE A 1 241 ? -6.336 1.144 26.798 1.00 90.69 241 PHE A C 1
ATOM 1890 O O . PHE A 1 241 ? -7.116 0.301 26.355 1.00 90.69 241 PHE A O 1
ATOM 1897 N N . LEU A 1 242 ? -5.022 0.910 26.890 1.00 92.00 242 LEU A N 1
ATOM 1898 C CA . LEU A 1 242 ? -4.398 -0.323 26.397 1.00 92.00 242 LEU A CA 1
ATOM 1899 C C . LEU A 1 242 ? -4.930 -1.571 27.117 1.00 92.00 242 LEU A C 1
ATOM 1901 O O . LEU A 1 242 ? -5.139 -2.609 26.485 1.00 92.00 242 LEU A O 1
ATOM 1905 N N . HIS A 1 243 ? -5.202 -1.471 28.422 1.00 93.06 243 HIS A N 1
ATOM 1906 C CA . HIS A 1 243 ? -5.839 -2.548 29.175 1.00 93.06 243 HIS A CA 1
ATOM 1907 C C . HIS A 1 243 ? -7.248 -2.855 28.648 1.00 93.06 243 HIS A C 1
ATOM 1909 O O . HIS A 1 243 ? -7.560 -4.009 28.347 1.00 93.06 243 HIS A O 1
ATOM 1915 N N . SER A 1 244 ? -8.072 -1.820 28.469 1.00 94.25 244 SER A N 1
ATOM 1916 C CA . SER A 1 244 ? -9.436 -1.949 27.942 1.00 94.25 244 SER A CA 1
ATOM 1917 C C . SER A 1 244 ? -9.445 -2.528 26.525 1.00 94.25 244 SER A C 1
ATOM 1919 O O . SER A 1 244 ? -10.222 -3.436 26.229 1.00 94.25 244 SER A O 1
ATOM 1921 N N . LEU A 1 245 ? -8.527 -2.067 25.670 1.00 94.25 245 LEU A N 1
ATOM 1922 C CA . LEU A 1 245 ? -8.351 -2.564 24.309 1.00 94.25 245 LEU A CA 1
ATOM 1923 C C . LEU A 1 245 ? -7.996 -4.053 24.290 1.00 94.25 245 LEU A C 1
ATOM 1925 O O . LEU A 1 245 ? -8.595 -4.808 23.528 1.00 94.25 245 LEU A O 1
ATOM 1929 N N . ARG A 1 246 ? -7.064 -4.496 25.144 1.00 94.06 246 ARG A N 1
ATOM 1930 C CA . ARG A 1 246 ? -6.683 -5.912 25.238 1.00 94.06 246 ARG A CA 1
ATOM 1931 C C . ARG A 1 246 ? -7.876 -6.790 25.618 1.00 94.06 246 ARG A C 1
ATOM 1933 O O . ARG A 1 246 ? -8.077 -7.834 25.003 1.00 94.06 246 ARG A O 1
ATOM 1940 N N . VAL A 1 247 ? -8.663 -6.373 26.611 1.00 94.94 247 VAL A N 1
ATOM 1941 C CA . VAL A 1 247 ? -9.859 -7.114 27.045 1.00 94.94 247 VAL A CA 1
ATOM 1942 C C . VAL A 1 247 ? -10.907 -7.158 25.930 1.00 94.94 247 VAL A C 1
ATOM 1944 O O . VAL A 1 247 ? -11.441 -8.227 25.636 1.00 94.94 247 VAL A O 1
ATOM 1947 N N . ALA A 1 248 ? -11.170 -6.026 25.272 1.00 94.50 248 ALA A N 1
ATOM 1948 C CA . ALA A 1 248 ? -12.112 -5.948 24.157 1.00 94.50 248 ALA A CA 1
ATOM 1949 C C . ALA A 1 248 ? -11.683 -6.826 22.970 1.00 94.50 248 ALA A C 1
ATOM 1951 O O . ALA A 1 248 ? -12.510 -7.533 22.398 1.00 94.50 248 ALA A O 1
ATOM 1952 N N . TYR A 1 249 ? -10.390 -6.827 22.641 1.00 94.69 249 TYR A N 1
ATOM 1953 C CA . TYR A 1 249 ? -9.817 -7.643 21.575 1.00 94.69 249 TYR A CA 1
ATOM 1954 C C . TYR A 1 249 ? -9.985 -9.141 21.842 1.00 94.69 249 TYR A C 1
ATOM 1956 O O . TYR A 1 249 ? -10.528 -9.845 20.998 1.00 94.69 249 TYR A O 1
ATOM 1964 N N . VAL A 1 250 ? -9.598 -9.621 23.030 1.00 92.75 250 VAL A N 1
ATOM 1965 C CA . VAL A 1 250 ? -9.714 -11.048 23.396 1.00 92.75 250 VAL A CA 1
ATOM 1966 C C . VAL A 1 250 ? -11.170 -11.518 23.426 1.00 92.75 250 VAL A C 1
ATOM 1968 O O . VAL A 1 250 ? -11.438 -12.682 23.175 1.00 92.75 250 VAL A O 1
ATOM 1971 N N . ARG A 1 251 ? -12.127 -10.629 23.715 1.00 90.94 251 ARG A N 1
ATOM 1972 C CA . ARG A 1 251 ? -13.559 -10.963 23.674 1.00 90.94 251 ARG A CA 1
ATOM 1973 C C . ARG A 1 251 ? -14.102 -11.114 22.245 1.00 90.94 251 ARG A C 1
ATOM 1975 O O . ARG A 1 251 ? -15.124 -11.769 22.060 1.00 90.94 251 ARG A O 1
ATOM 1982 N N . LEU A 1 252 ? -13.488 -10.441 21.274 1.00 84.56 252 LEU A N 1
ATOM 1983 C CA . LEU A 1 252 ? -13.907 -10.444 19.869 1.00 84.56 252 LEU A CA 1
ATOM 1984 C C . LEU A 1 252 ? -13.190 -11.505 19.023 1.00 84.56 252 LEU A C 1
ATOM 1986 O O . LEU A 1 252 ? -13.735 -11.892 17.989 1.00 84.56 252 LEU A O 1
ATOM 1990 N N . ALA A 1 253 ? -11.976 -11.889 19.422 1.00 72.19 253 ALA A N 1
ATOM 1991 C CA . ALA A 1 253 ? -11.146 -12.908 18.781 1.00 72.19 253 ALA A CA 1
ATOM 1992 C C . ALA A 1 253 ? -11.586 -14.327 19.168 1.00 72.19 253 ALA A C 1
ATOM 1994 O O . ALA A 1 253 ? -11.527 -15.201 18.274 1.00 72.19 253 ALA A O 1
#

Radius of gyration: 19.25 Å; chains: 1; bounding box: 43×42×58 Å